Protein AF-X7EJ73-F1 (afdb_monomer_lite)

Radius of gyration: 34.27 Å; chains: 1; bounding box: 59×75×109 Å

Organism: NCBI:txid1449350

pLDDT: mean 73.21, std 16.0, range [32.91, 96.19]

Structure (mmCIF, N/CA/C/O backbone):
data_AF-X7EJ73-F1
#
_entry.id   AF-X7EJ73-F1
#
loop_
_atom_site.group_PDB
_atom_site.id
_atom_site.type_symbol
_atom_site.label_atom_id
_atom_site.label_alt_id
_atom_site.label_comp_id
_atom_site.label_asym_id
_atom_site.label_entity_id
_atom_site.label_seq_id
_atom_site.pdbx_PDB_ins_code
_atom_site.Cartn_x
_atom_site.Cartn_y
_atom_site.Cartn_z
_atom_site.occupancy
_atom_site.B_iso_or_equiv
_atom_site.auth_seq_id
_atom_site.auth_comp_id
_atom_site.auth_asym_id
_atom_site.auth_atom_id
_atom_site.pdbx_PDB_model_num
ATOM 1 N N . MET A 1 1 ? -27.711 18.610 58.328 1.00 55.22 1 MET A N 1
ATOM 2 C CA . MET A 1 1 ? -27.103 18.578 56.986 1.00 55.22 1 MET A CA 1
ATOM 3 C C . MET A 1 1 ? -26.123 17.439 57.036 1.00 55.22 1 MET A C 1
ATOM 5 O O . MET A 1 1 ? -25.221 17.469 57.863 1.00 55.22 1 MET A O 1
ATOM 9 N N . SER A 1 2 ? -26.539 16.336 56.435 1.00 74.69 2 SER A N 1
ATOM 10 C CA . SER A 1 2 ? -26.249 14.976 56.893 1.00 74.69 2 SER A CA 1
ATOM 11 C C . SER A 1 2 ? -25.106 14.357 56.104 1.00 74.69 2 SER A C 1
ATOM 13 O O . SER A 1 2 ? -24.984 14.619 54.916 1.00 74.69 2 SER A O 1
ATOM 15 N N . ASP A 1 3 ? -24.311 13.494 56.739 1.00 86.56 3 ASP A N 1
ATOM 16 C CA . ASP A 1 3 ? -23.189 12.772 56.113 1.00 86.56 3 ASP A CA 1
ATOM 17 C C . ASP A 1 3 ? -23.562 12.012 54.824 1.00 86.56 3 ASP A C 1
ATOM 19 O O . ASP A 1 3 ? -22.687 11.686 54.026 1.00 86.56 3 ASP A O 1
ATOM 23 N N . ILE A 1 4 ? -24.857 11.760 54.622 1.00 86.19 4 ILE A N 1
ATOM 24 C CA . ILE A 1 4 ? -25.438 11.145 53.428 1.00 86.19 4 ILE A CA 1
ATOM 25 C C . ILE A 1 4 ? -25.315 12.064 52.204 1.00 86.19 4 ILE A C 1
ATOM 27 O O . ILE A 1 4 ? -24.894 11.593 51.157 1.00 86.19 4 ILE A O 1
ATOM 31 N N . GLU A 1 5 ? -25.579 13.367 52.343 1.00 88.19 5 GLU A N 1
ATOM 32 C CA . GLU A 1 5 ? -25.489 14.334 51.230 1.00 88.19 5 GLU A CA 1
ATOM 33 C C . GLU A 1 5 ? -24.036 14.452 50.732 1.00 88.19 5 GLU A C 1
ATOM 35 O O . GLU A 1 5 ? -23.774 14.443 49.535 1.00 88.19 5 GLU A O 1
ATOM 40 N N . ARG A 1 6 ? -23.061 14.452 51.654 1.00 90.62 6 ARG A N 1
ATOM 41 C CA . ARG A 1 6 ? -21.630 14.460 51.304 1.00 90.62 6 ARG A CA 1
ATOM 42 C C . ARG A 1 6 ? -21.199 13.181 50.578 1.00 90.62 6 ARG A C 1
ATOM 44 O O . ARG A 1 6 ? -20.339 13.236 49.705 1.00 90.62 6 ARG A O 1
ATOM 51 N N . LEU A 1 7 ? -21.754 12.031 50.963 1.00 91.00 7 LEU A N 1
ATOM 52 C CA . LEU A 1 7 ? -21.446 10.754 50.321 1.00 91.00 7 LEU A CA 1
ATOM 53 C C . LEU A 1 7 ? -22.010 10.694 48.894 1.00 91.00 7 LEU A C 1
ATOM 55 O O . LEU A 1 7 ? -21.342 10.169 48.009 1.00 91.00 7 LEU A O 1
ATOM 59 N N . GLU A 1 8 ? -23.205 11.242 48.671 1.00 92.00 8 GLU A N 1
ATOM 60 C CA . GLU A 1 8 ? -23.814 11.352 47.340 1.00 92.00 8 GLU A CA 1
ATOM 61 C C . GLU A 1 8 ? -22.978 12.254 46.416 1.00 92.00 8 GLU A C 1
ATOM 63 O O . GLU A 1 8 ? -22.608 11.820 45.325 1.00 92.00 8 GLU A O 1
ATOM 68 N N . ASP A 1 9 ? -22.547 13.427 46.893 1.00 93.88 9 ASP A N 1
ATOM 69 C CA . ASP A 1 9 ? -21.664 14.328 46.134 1.00 93.88 9 ASP A CA 1
ATOM 70 C C . ASP A 1 9 ? -20.314 13.667 45.764 1.00 93.88 9 ASP A C 1
ATOM 72 O O . ASP A 1 9 ? -19.784 13.855 44.664 1.00 93.88 9 ASP A O 1
ATOM 76 N N . GLU A 1 10 ? -19.734 12.874 46.674 1.00 93.75 10 GLU A N 1
ATOM 77 C CA . GLU A 1 10 ? -18.491 12.130 46.428 1.00 93.75 10 GLU A CA 1
ATOM 78 C C . GLU A 1 10 ? -18.676 11.005 45.393 1.00 93.75 10 GLU A C 1
ATOM 80 O O . GLU A 1 10 ? -17.773 10.760 44.585 1.00 93.75 10 GLU A O 1
ATOM 85 N N . ILE A 1 11 ? -19.836 10.340 45.387 1.00 94.75 11 ILE A N 1
ATOM 86 C CA . ILE A 1 11 ? -20.179 9.297 44.411 1.00 94.75 11 ILE A CA 1
ATOM 87 C C . ILE A 1 11 ? -20.378 9.907 43.020 1.00 94.75 11 ILE A C 1
ATOM 89 O O . ILE A 1 11 ? -19.809 9.389 42.058 1.00 94.75 11 ILE A O 1
ATOM 93 N N . ASP A 1 12 ? -21.088 11.030 42.912 1.00 95.56 12 ASP A N 1
ATOM 94 C CA . ASP A 1 12 ? -21.311 11.725 41.638 1.00 95.56 12 ASP A CA 1
ATOM 95 C C . ASP A 1 12 ? -19.989 12.222 41.027 1.00 95.56 12 ASP A C 1
ATOM 97 O O . ASP A 1 12 ? -19.725 12.060 39.828 1.00 95.56 12 ASP A O 1
ATOM 101 N N . ALA A 1 13 ? -19.094 12.770 41.856 1.00 93.50 13 ALA A N 1
ATOM 102 C CA . ALA A 1 13 ? -17.757 13.175 41.426 1.00 93.50 13 ALA A CA 1
ATOM 103 C C . ALA A 1 13 ? -16.911 11.979 40.946 1.00 93.50 13 ALA A C 1
ATOM 105 O O . ALA A 1 13 ? -16.152 12.083 39.972 1.00 93.50 13 ALA A O 1
ATOM 106 N N . LEU A 1 14 ? -17.047 10.829 41.609 1.00 94.44 14 LEU A N 1
ATOM 107 C CA . LEU A 1 14 ? -16.363 9.597 41.238 1.00 94.44 14 LEU A CA 1
ATOM 108 C C . LEU A 1 14 ? -16.917 9.009 39.929 1.00 94.44 14 LEU A C 1
ATOM 110 O O . LEU A 1 14 ? -16.133 8.579 39.080 1.00 94.44 14 LEU A O 1
ATOM 114 N N . GLU A 1 15 ? -18.234 9.041 39.720 1.00 94.81 15 GLU A N 1
ATOM 115 C CA . GLU A 1 15 ? -18.880 8.607 38.477 1.00 94.81 15 GLU A CA 1
ATOM 116 C C . GLU A 1 15 ? -18.435 9.469 37.286 1.00 94.81 15 GLU A C 1
ATOM 118 O O . GLU A 1 15 ? -18.051 8.935 36.240 1.00 94.81 15 GLU A O 1
ATOM 123 N N . ALA A 1 16 ? -18.364 10.792 37.460 1.00 93.88 16 ALA A N 1
ATOM 124 C CA . ALA A 1 16 ? -17.847 11.703 36.441 1.00 93.88 16 ALA A CA 1
ATOM 125 C C . ALA A 1 16 ? -16.372 11.416 36.092 1.00 93.88 16 ALA A C 1
ATOM 127 O O . ALA A 1 16 ? -15.991 11.401 34.915 1.00 93.88 16 ALA A O 1
ATOM 128 N N . SER A 1 17 ? -15.543 11.129 37.101 1.00 94.81 17 SER A N 1
ATOM 129 C CA . SER A 1 17 ? -14.142 10.728 36.920 1.00 94.81 17 SER A CA 1
ATOM 130 C C . SER A 1 17 ? -14.017 9.401 36.161 1.00 94.81 17 SER A C 1
ATOM 132 O O . SER A 1 17 ? -13.248 9.302 35.197 1.00 94.81 17 SER A O 1
ATOM 134 N N . PHE A 1 18 ? -14.823 8.396 36.519 1.00 95.00 18 PHE A N 1
ATOM 135 C CA . PHE A 1 18 ? -14.855 7.111 35.819 1.00 95.00 18 PHE A CA 1
ATOM 136 C C . PHE A 1 18 ? -15.351 7.240 34.376 1.00 95.00 18 PHE A C 1
ATOM 138 O O . PHE A 1 18 ? -14.770 6.621 33.481 1.00 95.00 18 PHE A O 1
ATOM 145 N N . GLY A 1 19 ? -16.354 8.082 34.118 1.00 93.56 19 GLY A N 1
ATOM 146 C CA . GLY A 1 19 ? -16.812 8.404 32.766 1.00 93.56 19 GLY A CA 1
ATOM 147 C C . GLY A 1 19 ? -15.710 9.048 31.916 1.00 93.56 19 GLY A C 1
ATOM 148 O O . GLY A 1 19 ? -15.478 8.640 30.774 1.00 93.56 19 GLY A O 1
ATOM 149 N N . GLY A 1 20 ? -14.957 9.991 32.494 1.00 94.44 20 GLY A N 1
ATOM 150 C CA . GLY A 1 20 ? -13.785 10.597 31.857 1.00 94.44 20 GLY A CA 1
ATOM 151 C C . GLY A 1 20 ? -12.675 9.581 31.558 1.00 94.44 20 GLY A C 1
ATOM 152 O O . GLY A 1 20 ? -12.137 9.550 30.447 1.00 94.44 20 GLY A O 1
ATOM 153 N N . ALA A 1 21 ? -12.373 8.696 32.510 1.00 94.44 21 ALA A N 1
ATOM 154 C CA . ALA A 1 21 ? -11.386 7.631 32.344 1.00 94.44 21 ALA A CA 1
ATOM 155 C C . ALA A 1 21 ? -11.791 6.620 31.255 1.00 94.44 21 ALA A C 1
ATOM 157 O O . ALA A 1 21 ? -10.961 6.251 30.419 1.00 94.44 21 ALA A O 1
ATOM 158 N N . ALA A 1 22 ? -13.067 6.226 31.200 1.00 92.25 22 ALA A N 1
ATOM 159 C CA . ALA A 1 22 ? -13.602 5.354 30.155 1.00 92.25 22 ALA A CA 1
ATOM 160 C C . ALA A 1 22 ? -13.509 6.003 28.761 1.00 92.25 22 ALA A C 1
ATOM 162 O O . ALA A 1 22 ? -13.112 5.351 27.790 1.00 92.25 22 ALA A O 1
ATOM 163 N N . GLY A 1 23 ? -13.792 7.307 28.662 1.00 94.56 23 GLY A N 1
ATOM 164 C CA . GLY A 1 23 ? -13.624 8.079 27.429 1.00 94.56 23 GLY A CA 1
ATOM 165 C C . GLY A 1 23 ? -12.169 8.136 26.950 1.00 94.56 23 GLY A C 1
ATOM 166 O O . GLY A 1 23 ? -11.893 7.920 25.764 1.00 94.56 23 GLY A O 1
ATOM 167 N N . MET A 1 24 ? -11.223 8.359 27.867 1.00 94.00 24 MET A N 1
ATOM 168 C CA . MET A 1 24 ? -9.788 8.338 27.562 1.00 94.00 24 MET A CA 1
ATOM 169 C C . MET A 1 24 ? -9.313 6.947 27.123 1.00 94.00 24 MET A C 1
ATOM 171 O O . MET A 1 24 ? -8.586 6.839 26.135 1.00 94.00 24 MET A O 1
ATOM 175 N N . ALA A 1 25 ? -9.774 5.879 27.780 1.00 93.75 25 ALA A N 1
ATOM 176 C CA . ALA A 1 25 ? -9.450 4.502 27.408 1.00 93.75 25 ALA A CA 1
ATOM 177 C C . ALA A 1 25 ? -9.962 4.145 26.000 1.00 93.75 25 ALA A C 1
ATOM 179 O O . ALA A 1 25 ? -9.231 3.559 25.197 1.00 93.75 25 ALA A O 1
ATOM 180 N N . ALA A 1 26 ? -11.182 4.566 25.653 1.00 93.75 26 ALA A N 1
ATOM 181 C CA . ALA A 1 26 ? -11.725 4.399 24.305 1.00 93.75 26 ALA A CA 1
ATOM 182 C C . ALA A 1 26 ? -10.928 5.197 23.252 1.00 93.75 26 ALA A C 1
ATOM 184 O O . ALA A 1 26 ? -10.705 4.721 22.136 1.00 93.75 26 ALA A O 1
ATOM 185 N N . GLY A 1 27 ? -10.469 6.404 23.599 1.00 94.44 27 GLY A N 1
ATOM 186 C CA . GLY A 1 27 ? -9.568 7.203 22.765 1.00 94.44 27 GLY A CA 1
ATOM 187 C C . GLY A 1 27 ? -8.230 6.509 22.515 1.00 94.44 27 GLY A C 1
ATOM 188 O O . GLY A 1 27 ? -7.811 6.385 21.365 1.00 94.44 27 GLY A O 1
ATOM 189 N N . PHE A 1 28 ? -7.610 5.996 23.575 1.00 96.06 28 PHE A N 1
ATOM 190 C CA . PHE A 1 28 ? -6.355 5.258 23.501 1.00 96.06 28 PHE A CA 1
ATOM 191 C C . PHE A 1 28 ? -6.477 3.993 22.645 1.00 96.06 28 PHE A C 1
ATOM 193 O O . PHE A 1 28 ? -5.615 3.745 21.806 1.00 96.06 28 PHE A O 1
ATOM 200 N N . ASN A 1 29 ? -7.565 3.228 22.778 1.00 95.38 29 ASN A N 1
ATOM 201 C CA . ASN A 1 29 ? -7.768 2.035 21.954 1.00 95.38 29 ASN A CA 1
ATOM 202 C C . ASN A 1 29 ? -7.842 2.374 20.453 1.00 95.38 29 ASN A C 1
ATOM 204 O O . ASN A 1 29 ? -7.206 1.706 19.640 1.00 95.38 29 ASN A O 1
ATOM 208 N N . ARG A 1 30 ? -8.528 3.467 20.086 1.00 96.06 30 ARG A N 1
ATOM 209 C CA . ARG A 1 30 ? -8.557 3.949 18.692 1.00 96.06 30 ARG A CA 1
ATOM 210 C C . ARG A 1 30 ? -7.176 4.355 18.186 1.00 96.06 30 ARG A C 1
ATOM 212 O O . ARG A 1 30 ? -6.861 4.125 17.021 1.00 96.06 30 ARG A O 1
ATOM 219 N N . GLU A 1 31 ? -6.351 4.953 19.038 1.00 95.38 31 GLU A N 1
ATOM 220 C CA . GLU A 1 31 ? -4.982 5.308 18.661 1.00 95.38 31 GLU A CA 1
ATOM 221 C C . GLU A 1 31 ? -4.100 4.064 18.500 1.00 95.38 31 GLU A C 1
ATOM 223 O O . GLU A 1 31 ? -3.363 3.950 17.525 1.00 95.38 31 GLU A O 1
ATOM 228 N N . MET A 1 32 ? -4.251 3.070 19.376 1.00 96.19 32 MET A N 1
ATOM 229 C CA . MET A 1 32 ? -3.559 1.783 19.260 1.00 96.19 32 MET A CA 1
ATOM 230 C C . MET A 1 32 ? -3.947 1.028 17.983 1.00 96.19 32 MET A C 1
ATOM 232 O O . MET A 1 32 ? -3.089 0.412 17.351 1.00 96.19 32 MET A O 1
ATOM 236 N N . GLU A 1 33 ? -5.209 1.098 17.560 1.00 93.19 33 GLU A N 1
ATOM 237 C CA . GLU A 1 33 ? -5.663 0.547 16.278 1.00 93.19 33 GLU A CA 1
ATOM 238 C C . GLU A 1 33 ? -5.016 1.261 15.082 1.00 93.19 33 GLU A C 1
ATOM 240 O O . GLU A 1 33 ? -4.559 0.596 14.149 1.00 93.19 33 GLU A O 1
ATOM 245 N N . ARG A 1 34 ? -4.886 2.595 15.124 1.00 91.50 34 ARG A N 1
ATOM 246 C CA . ARG A 1 34 ? -4.165 3.364 14.090 1.00 91.50 34 ARG A CA 1
ATOM 247 C C . ARG A 1 34 ? -2.681 3.019 14.048 1.00 91.50 34 ARG A C 1
ATOM 249 O O . ARG A 1 34 ? -2.137 2.831 12.960 1.00 91.50 34 ARG A O 1
ATOM 256 N N . ILE A 1 35 ? -2.037 2.895 15.209 1.00 93.38 35 ILE A N 1
ATOM 257 C CA . ILE A 1 35 ? -0.628 2.496 15.311 1.00 93.38 35 ILE A CA 1
ATOM 258 C C . ILE A 1 35 ? -0.440 1.099 14.713 1.00 93.38 35 ILE A C 1
ATOM 260 O O . ILE A 1 35 ? 0.450 0.911 13.887 1.00 93.38 35 ILE A O 1
ATOM 264 N N . ARG A 1 36 ? -1.303 0.133 15.054 1.00 92.06 36 ARG A N 1
ATOM 265 C CA . ARG A 1 36 ? -1.259 -1.223 14.480 1.00 92.06 36 ARG A CA 1
ATOM 266 C C . ARG A 1 36 ? -1.416 -1.207 12.962 1.00 92.06 36 ARG A C 1
ATOM 268 O O . ARG A 1 36 ? -0.596 -1.802 12.272 1.00 92.06 36 ARG A O 1
ATOM 275 N N . ALA A 1 37 ? -2.383 -0.457 12.438 1.00 86.88 37 ALA A N 1
ATOM 276 C CA . ALA A 1 37 ? -2.566 -0.311 10.995 1.00 86.88 37 ALA A CA 1
ATOM 277 C C . ALA A 1 37 ? -1.333 0.308 10.303 1.00 86.88 37 ALA A C 1
ATOM 279 O O . ALA A 1 37 ? -0.942 -0.122 9.215 1.00 86.88 37 ALA A O 1
ATOM 280 N N . GLY A 1 38 ? -0.683 1.286 10.943 1.00 89.19 38 GLY A N 1
ATOM 281 C CA . GLY A 1 38 ? 0.569 1.873 10.464 1.00 89.19 38 GLY A CA 1
ATOM 282 C C . GLY A 1 38 ? 1.737 0.882 10.465 1.00 89.19 38 GLY A C 1
ATOM 283 O O . GLY A 1 38 ? 2.494 0.819 9.494 1.00 89.19 38 GLY A O 1
ATOM 284 N N . LEU A 1 39 ? 1.861 0.067 11.516 1.00 92.06 39 LEU A N 1
ATOM 285 C CA . LEU A 1 39 ? 2.877 -0.984 11.616 1.00 92.06 39 LEU A CA 1
ATOM 286 C C . LEU A 1 39 ? 2.668 -2.079 10.564 1.00 92.06 39 LEU A C 1
ATOM 288 O O . LEU A 1 39 ? 3.632 -2.501 9.924 1.00 92.06 39 LEU A O 1
ATOM 292 N N . ASP A 1 40 ? 1.423 -2.478 10.310 1.00 89.44 40 ASP A N 1
ATOM 293 C CA . ASP A 1 40 ? 1.093 -3.447 9.266 1.00 89.44 40 ASP A CA 1
ATOM 294 C C . ASP A 1 40 ? 1.453 -2.910 7.876 1.00 89.44 40 ASP A C 1
ATOM 296 O O . ASP A 1 40 ? 2.122 -3.597 7.096 1.00 89.44 40 ASP A O 1
ATOM 300 N N . ALA A 1 41 ? 1.101 -1.655 7.582 1.00 84.50 41 ALA A N 1
ATOM 301 C CA . ALA A 1 41 ? 1.466 -0.995 6.331 1.00 84.50 41 ALA A CA 1
ATOM 302 C C . ALA A 1 41 ? 2.991 -0.868 6.162 1.00 84.50 41 ALA A C 1
ATOM 304 O O . ALA A 1 41 ? 3.516 -1.133 5.075 1.00 84.50 41 ALA A O 1
ATOM 305 N N . SER A 1 42 ? 3.708 -0.526 7.236 1.00 87.06 42 SER A N 1
ATOM 306 C CA . SER A 1 42 ? 5.173 -0.459 7.260 1.00 87.06 42 SER A CA 1
ATOM 307 C C . SER A 1 42 ? 5.805 -1.830 7.005 1.00 87.06 42 SER A C 1
ATOM 309 O O . SER A 1 42 ? 6.681 -1.962 6.150 1.00 87.06 42 SER A O 1
ATOM 311 N N . SER A 1 43 ? 5.293 -2.888 7.646 1.00 87.12 43 SER A N 1
ATOM 312 C CA . SER A 1 43 ? 5.774 -4.261 7.448 1.00 87.12 43 SER A CA 1
ATOM 313 C C . SER A 1 43 ? 5.549 -4.755 6.012 1.00 87.12 43 SER A C 1
ATOM 315 O O . SER A 1 43 ? 6.420 -5.396 5.418 1.00 87.12 43 SER A O 1
ATOM 317 N N . ALA A 1 44 ? 4.414 -4.398 5.404 1.00 85.31 44 ALA A N 1
ATOM 318 C CA . ALA A 1 44 ? 4.135 -4.682 4.002 1.00 85.31 44 ALA A CA 1
ATOM 319 C C . ALA A 1 44 ? 5.067 -3.891 3.066 1.00 85.31 44 ALA A C 1
ATOM 321 O O . ALA A 1 44 ? 5.504 -4.418 2.041 1.00 85.31 44 ALA A O 1
ATOM 322 N N . GLY A 1 45 ? 5.400 -2.647 3.420 1.00 87.62 45 GLY A N 1
ATOM 323 C CA . GLY A 1 45 ? 6.407 -1.835 2.735 1.00 87.62 45 GLY A CA 1
ATOM 324 C C . GLY A 1 45 ? 7.800 -2.461 2.792 1.00 87.62 45 GLY A C 1
ATOM 325 O O . GLY A 1 45 ? 8.439 -2.605 1.751 1.00 87.62 45 GLY A O 1
ATOM 326 N N . ALA A 1 46 ? 8.225 -2.920 3.970 1.00 87.44 46 ALA A N 1
ATOM 327 C CA . ALA A 1 46 ? 9.512 -3.579 4.179 1.00 87.44 46 ALA A CA 1
ATOM 328 C C . ALA A 1 46 ? 9.656 -4.853 3.329 1.00 87.44 46 ALA A C 1
ATOM 330 O O . ALA A 1 46 ? 10.654 -5.015 2.633 1.00 87.44 46 ALA A O 1
ATOM 331 N N . ARG A 1 47 ? 8.623 -5.707 3.284 1.00 90.00 47 ARG A N 1
ATOM 332 C CA . ARG A 1 47 ? 8.620 -6.926 2.446 1.00 90.00 47 ARG A CA 1
ATOM 333 C C . ARG A 1 47 ? 8.699 -6.617 0.949 1.00 90.00 47 ARG A C 1
ATOM 335 O O . ARG A 1 47 ? 9.355 -7.326 0.188 1.00 90.00 47 ARG A O 1
ATOM 342 N N . ARG A 1 48 ? 8.026 -5.552 0.497 1.00 88.94 48 ARG A N 1
ATOM 343 C CA . ARG A 1 48 ? 8.121 -5.099 -0.902 1.00 88.94 48 ARG A CA 1
ATOM 344 C C . ARG A 1 48 ? 9.517 -4.578 -1.212 1.00 88.94 48 ARG A C 1
ATOM 346 O O . ARG A 1 48 ? 10.064 -4.949 -2.247 1.00 88.94 48 ARG A O 1
ATOM 353 N N . PHE A 1 49 ? 10.073 -3.768 -0.313 1.00 88.06 49 PHE A N 1
ATOM 354 C CA . PHE A 1 49 ? 11.424 -3.235 -0.427 1.00 88.06 49 PHE A CA 1
ATOM 355 C C . PHE A 1 49 ? 12.459 -4.359 -0.525 1.00 88.06 49 PHE A C 1
ATOM 357 O O . PHE A 1 49 ? 13.245 -4.369 -1.469 1.00 88.06 49 PHE A O 1
ATOM 364 N N . GLU A 1 50 ? 12.390 -5.351 0.364 1.00 92.00 50 GLU A N 1
ATOM 365 C CA . GLU A 1 50 ? 13.245 -6.542 0.352 1.00 92.00 50 GLU A CA 1
ATOM 366 C C . GLU A 1 50 ? 13.174 -7.265 -1.000 1.00 92.00 50 GLU A C 1
ATOM 368 O O . GLU A 1 50 ? 14.199 -7.531 -1.626 1.00 92.00 50 GLU A O 1
ATOM 373 N N . GLY A 1 51 ? 11.964 -7.495 -1.518 1.00 91.06 51 GLY A N 1
ATOM 374 C CA . GLY A 1 51 ? 11.781 -8.119 -2.827 1.00 91.06 51 GLY A CA 1
ATOM 375 C C . GLY A 1 51 ? 12.342 -7.284 -3.984 1.00 91.06 51 GLY A C 1
ATOM 376 O O . GLY A 1 51 ? 12.929 -7.834 -4.916 1.00 91.06 51 GLY A O 1
ATOM 377 N N . THR A 1 52 ? 12.172 -5.959 -3.954 1.00 88.44 52 THR A N 1
ATOM 378 C CA . THR A 1 52 ? 12.725 -5.064 -4.985 1.00 88.44 52 THR A CA 1
ATOM 379 C C . THR A 1 52 ? 14.243 -4.962 -4.910 1.00 88.44 52 THR A C 1
ATOM 381 O O . THR A 1 52 ? 14.898 -5.003 -5.947 1.00 88.44 52 THR A O 1
ATOM 384 N N . MET A 1 53 ? 14.803 -4.907 -3.703 1.00 88.81 53 MET A N 1
ATOM 385 C CA . MET A 1 53 ? 16.239 -4.841 -3.470 1.00 88.81 53 MET A CA 1
ATOM 386 C C . MET A 1 53 ? 16.901 -6.160 -3.864 1.00 88.81 53 MET A C 1
ATOM 388 O O . MET A 1 53 ? 17.876 -6.146 -4.604 1.00 88.81 53 MET A O 1
ATOM 392 N N . GLY A 1 54 ? 16.319 -7.301 -3.487 1.00 91.38 54 GLY A N 1
ATOM 393 C CA . GLY A 1 54 ? 16.816 -8.620 -3.875 1.00 91.38 54 GLY A CA 1
ATOM 394 C C . GLY A 1 54 ? 16.820 -8.827 -5.391 1.00 91.38 54 GLY A C 1
ATOM 395 O O . GLY A 1 54 ? 17.808 -9.305 -5.948 1.00 91.38 54 GLY A O 1
ATOM 396 N N . ARG A 1 55 ? 15.757 -8.401 -6.090 1.00 89.94 55 ARG A N 1
ATOM 397 C CA . ARG A 1 55 ? 15.722 -8.441 -7.563 1.00 89.94 55 ARG A CA 1
ATOM 398 C C . ARG A 1 55 ? 16.711 -7.465 -8.200 1.00 89.94 55 ARG A C 1
ATOM 400 O O . ARG A 1 55 ? 17.344 -7.830 -9.184 1.00 89.94 55 ARG A O 1
ATOM 407 N N . GLY A 1 56 ? 16.855 -6.260 -7.651 1.00 87.81 56 GLY A N 1
ATOM 408 C CA . GLY A 1 56 ? 17.800 -5.253 -8.141 1.00 87.81 56 GLY A CA 1
ATOM 409 C C . GLY A 1 56 ? 19.254 -5.699 -7.994 1.00 87.81 56 GLY A C 1
ATOM 410 O O . GLY A 1 56 ? 20.004 -5.661 -8.962 1.00 87.81 56 GLY A O 1
ATOM 411 N N . VAL A 1 57 ? 19.623 -6.213 -6.818 1.00 89.69 57 VAL A N 1
ATOM 412 C CA . VAL A 1 57 ? 20.960 -6.757 -6.535 1.00 89.69 57 VAL A CA 1
ATOM 413 C C . VAL A 1 57 ? 21.254 -7.958 -7.426 1.00 89.69 57 VAL A C 1
ATOM 415 O O . VAL A 1 57 ? 22.314 -8.015 -8.041 1.00 89.69 57 VAL A O 1
ATOM 418 N N . ARG A 1 58 ? 20.302 -8.888 -7.567 1.00 90.44 58 ARG A N 1
ATOM 419 C CA . ARG A 1 58 ? 20.472 -10.038 -8.459 1.00 90.44 58 ARG A CA 1
ATOM 420 C C . ARG A 1 58 ? 20.674 -9.606 -9.909 1.00 90.44 58 ARG A C 1
ATOM 422 O O . ARG A 1 58 ? 21.586 -10.096 -10.554 1.00 90.44 58 ARG A O 1
ATOM 429 N N . ARG A 1 59 ? 19.883 -8.646 -10.396 1.00 87.00 59 ARG A N 1
ATOM 430 C CA . ARG A 1 59 ? 20.012 -8.110 -11.758 1.00 87.00 59 ARG A CA 1
ATOM 431 C C . ARG A 1 59 ? 21.340 -7.385 -11.981 1.00 87.00 59 ARG A C 1
ATOM 433 O O . ARG A 1 59 ? 21.911 -7.503 -13.057 1.00 87.00 59 ARG A O 1
ATOM 440 N N . ALA A 1 60 ? 21.831 -6.661 -10.979 1.00 86.50 60 ALA A N 1
ATOM 441 C CA . ALA A 1 60 ? 23.136 -6.010 -11.023 1.00 86.50 60 ALA A CA 1
ATOM 442 C C . ALA A 1 60 ? 24.282 -7.036 -11.095 1.00 86.50 60 ALA A C 1
ATOM 444 O O . ALA A 1 60 ? 25.208 -6.863 -11.882 1.00 86.50 60 ALA A O 1
ATOM 445 N N . ILE A 1 61 ? 24.200 -8.121 -10.317 1.00 88.19 61 ILE A N 1
ATOM 446 C CA . ILE A 1 61 ? 25.186 -9.213 -10.331 1.00 88.19 61 ILE A CA 1
ATOM 447 C C . ILE A 1 61 ? 25.135 -9.973 -11.657 1.00 88.19 61 ILE A C 1
ATOM 449 O O . ILE A 1 61 ? 26.174 -10.159 -12.285 1.00 88.19 61 ILE A O 1
ATOM 453 N N . ASP A 1 62 ? 23.939 -10.363 -12.099 1.00 88.81 62 ASP A N 1
ATOM 454 C CA . ASP A 1 62 ? 23.741 -11.064 -13.368 1.00 88.81 62 ASP A CA 1
ATOM 455 C C . ASP A 1 62 ? 24.258 -10.207 -14.535 1.00 88.81 62 ASP A C 1
ATOM 457 O O . ASP A 1 62 ? 24.982 -10.716 -15.379 1.00 88.81 62 ASP A O 1
ATOM 461 N N . GLY A 1 63 ? 24.012 -8.894 -14.538 1.00 85.62 63 GLY A N 1
ATOM 462 C CA . GLY A 1 63 ? 24.536 -8.001 -15.574 1.00 85.62 63 GLY A CA 1
ATOM 463 C C . GLY A 1 63 ? 26.066 -7.910 -15.597 1.00 85.62 63 GLY A C 1
ATOM 464 O O . GLY A 1 63 ? 26.678 -7.905 -16.664 1.00 85.62 63 GLY A O 1
ATOM 465 N N . VAL A 1 64 ? 26.717 -7.846 -14.434 1.00 89.00 64 VAL A N 1
ATOM 466 C CA . VAL A 1 64 ? 28.188 -7.772 -14.370 1.00 89.00 64 VAL A CA 1
ATOM 467 C C . VAL A 1 64 ? 28.829 -9.104 -14.767 1.00 89.00 64 VAL A C 1
ATOM 469 O O . VAL A 1 64 ? 29.853 -9.112 -15.446 1.00 89.00 64 VAL A O 1
ATOM 472 N N . VAL A 1 65 ? 28.239 -10.228 -14.352 1.00 88.81 65 VAL A N 1
ATOM 473 C CA . VAL A 1 65 ? 28.800 -11.572 -14.564 1.00 88.81 65 VAL A CA 1
ATOM 474 C C . VAL A 1 65 ? 28.470 -12.132 -15.948 1.00 88.81 65 VAL A C 1
ATOM 476 O O . VAL A 1 65 ? 29.334 -12.745 -16.570 1.00 88.81 65 VAL A O 1
ATOM 479 N N . LEU A 1 66 ? 27.236 -11.952 -16.421 1.00 86.00 66 LEU A N 1
ATOM 480 C CA . LEU A 1 66 ? 26.731 -12.558 -17.658 1.00 86.00 66 LEU A CA 1
ATOM 481 C C . LEU A 1 66 ? 26.748 -11.585 -18.840 1.00 86.00 66 LEU A C 1
ATOM 483 O O . LEU A 1 66 ? 27.085 -11.996 -19.947 1.00 86.00 66 LEU A O 1
ATOM 487 N N . ASP A 1 67 ? 26.436 -10.307 -18.610 1.00 81.69 67 ASP A N 1
ATOM 488 C CA . ASP A 1 67 ? 26.289 -9.316 -19.688 1.00 81.69 67 ASP A CA 1
ATOM 489 C C . ASP A 1 67 ? 27.540 -8.436 -19.881 1.00 81.69 67 ASP A C 1
ATOM 491 O O . ASP A 1 67 ? 27.592 -7.613 -20.796 1.00 81.69 67 ASP A O 1
ATOM 495 N N . GLY A 1 68 ? 28.562 -8.590 -19.029 1.00 85.94 68 GLY A N 1
ATOM 496 C CA . GLY A 1 68 ? 29.822 -7.847 -19.117 1.00 85.94 68 GLY A CA 1
ATOM 497 C C . GLY A 1 68 ? 29.684 -6.338 -18.890 1.00 85.94 68 GLY A C 1
ATOM 498 O O . GLY A 1 68 ? 30.572 -5.577 -19.287 1.00 85.94 68 GLY A O 1
ATOM 499 N N . VAL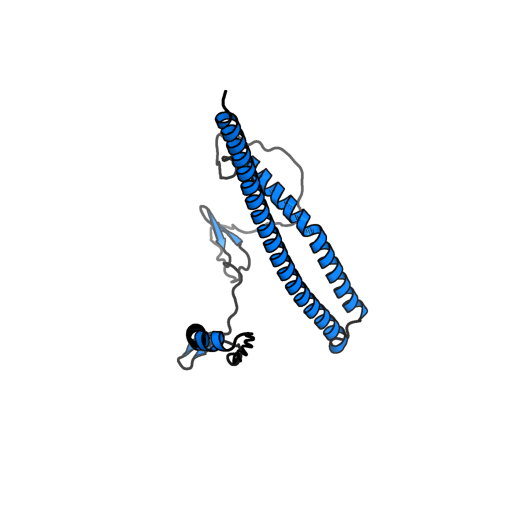 A 1 69 ? 28.588 -5.875 -18.270 1.00 84.88 69 VAL A N 1
ATOM 500 C CA . VAL A 1 69 ? 28.443 -4.452 -17.938 1.00 84.88 69 VAL A CA 1
ATOM 501 C C . VAL A 1 69 ? 29.450 -4.044 -16.867 1.00 84.88 69 VAL A C 1
ATOM 503 O O . VAL A 1 69 ? 29.840 -4.833 -16.002 1.00 84.88 69 VAL A O 1
ATOM 506 N N . LYS A 1 70 ? 29.888 -2.782 -16.906 1.00 84.06 70 LYS A N 1
ATOM 507 C CA . LYS A 1 70 ? 30.846 -2.277 -15.923 1.00 84.06 70 LYS A CA 1
ATOM 508 C C . LYS A 1 70 ? 30.209 -2.300 -14.537 1.00 84.06 70 LYS A C 1
ATOM 510 O O . LYS A 1 70 ? 29.103 -1.799 -14.339 1.00 84.06 70 LYS A O 1
ATOM 515 N N . LEU A 1 71 ? 30.956 -2.799 -13.551 1.00 79.38 71 LEU A N 1
ATOM 516 C CA . LEU A 1 71 ? 30.558 -2.772 -12.141 1.00 79.38 71 LEU A CA 1
ATOM 517 C C . LEU A 1 71 ? 30.173 -1.355 -11.679 1.00 79.38 71 LEU A C 1
ATOM 519 O O . LEU A 1 71 ? 29.276 -1.206 -10.854 1.00 79.38 71 LEU A O 1
ATOM 523 N N . SER A 1 72 ? 30.796 -0.316 -12.248 1.00 83.25 72 SER A N 1
ATOM 524 C CA . SER A 1 72 ? 30.444 1.087 -11.998 1.00 83.25 72 SER A CA 1
ATOM 525 C C . SER A 1 72 ? 28.981 1.396 -12.302 1.00 83.25 72 SER A C 1
ATOM 527 O O . SER A 1 72 ? 28.336 2.075 -11.511 1.00 83.25 72 SER A O 1
ATOM 529 N N . ASP A 1 73 ? 28.452 0.875 -13.406 1.00 83.06 73 ASP A N 1
ATOM 530 C CA . ASP A 1 73 ? 27.108 1.186 -13.899 1.00 83.06 73 ASP A CA 1
ATOM 531 C C . ASP A 1 73 ? 26.062 0.420 -13.077 1.00 83.06 73 ASP A C 1
ATOM 533 O O . ASP A 1 73 ? 25.025 0.962 -12.690 1.00 83.06 73 ASP A O 1
ATOM 537 N N . ALA A 1 74 ? 26.395 -0.819 -12.701 1.00 82.69 74 ALA A N 1
ATOM 538 C CA . ALA A 1 74 ? 25.617 -1.615 -11.761 1.00 82.69 74 ALA A CA 1
ATOM 539 C C . ALA A 1 74 ? 25.531 -0.935 -10.381 1.00 82.69 74 ALA A C 1
ATOM 541 O O . ALA A 1 74 ? 24.434 -0.766 -9.844 1.00 82.69 74 ALA A O 1
ATOM 542 N N . LEU A 1 75 ? 26.657 -0.465 -9.836 1.00 83.31 75 LEU A N 1
ATOM 543 C CA . LEU A 1 75 ? 26.691 0.280 -8.574 1.00 83.31 75 LEU A CA 1
ATOM 544 C C . LEU A 1 75 ? 25.938 1.615 -8.666 1.00 83.31 75 LEU A C 1
ATOM 546 O O . LEU A 1 75 ? 25.253 1.988 -7.714 1.00 83.31 75 LEU A O 1
ATOM 550 N N . HIS A 1 76 ? 25.992 2.300 -9.812 1.00 87.50 76 HIS A N 1
ATOM 551 C CA . HIS A 1 76 ? 25.237 3.533 -10.048 1.00 87.50 76 HIS A CA 1
ATOM 552 C C . HIS A 1 76 ? 23.722 3.293 -9.993 1.00 87.50 76 HIS A C 1
ATOM 554 O O . HIS A 1 76 ? 22.995 4.055 -9.358 1.00 87.50 76 HIS A O 1
ATOM 560 N N . SER A 1 77 ? 23.251 2.186 -10.578 1.00 80.94 77 SER A N 1
ATOM 561 C CA . SER A 1 77 ? 21.830 1.814 -10.561 1.00 80.94 77 SER A CA 1
ATOM 562 C C . SER A 1 77 ? 21.318 1.482 -9.152 1.00 80.94 77 SER A C 1
ATOM 564 O O . SER A 1 77 ? 20.204 1.863 -8.776 1.00 80.94 77 SER A O 1
ATOM 566 N N . VAL A 1 78 ? 22.149 0.827 -8.333 1.00 84.31 78 VAL A N 1
ATOM 567 C CA . VAL A 1 78 ? 21.839 0.538 -6.926 1.00 84.31 78 VAL A CA 1
ATOM 568 C C . VAL A 1 78 ? 21.810 1.836 -6.119 1.00 84.31 78 VAL A C 1
ATOM 570 O O . VAL A 1 78 ? 20.871 2.055 -5.353 1.00 84.31 78 VAL A O 1
ATOM 573 N N . ALA A 1 79 ? 22.774 2.731 -6.345 1.00 86.06 79 ALA A N 1
ATOM 574 C CA . ALA A 1 79 ? 22.825 4.037 -5.696 1.00 86.06 79 ALA A CA 1
ATOM 575 C C . ALA A 1 79 ? 21.593 4.898 -6.030 1.00 86.06 79 ALA A C 1
ATOM 577 O O . ALA A 1 79 ? 20.954 5.422 -5.119 1.00 86.06 79 ALA A O 1
ATOM 578 N N . GLN A 1 80 ? 21.191 4.978 -7.304 1.00 89.50 80 GLN A N 1
ATOM 579 C CA . GLN A 1 80 ? 19.963 5.676 -7.714 1.00 89.50 80 GLN A CA 1
ATOM 580 C C . GLN A 1 80 ? 18.714 5.066 -7.074 1.00 89.50 80 GLN A C 1
ATOM 582 O O . GLN A 1 80 ? 17.854 5.797 -6.589 1.00 89.50 80 GLN A O 1
ATOM 587 N N . SER A 1 81 ? 18.640 3.736 -6.991 1.00 82.56 81 SER A N 1
ATOM 588 C CA . SER A 1 81 ? 17.520 3.042 -6.345 1.00 82.56 81 SER A CA 1
ATOM 589 C C . SER A 1 81 ? 17.430 3.342 -4.841 1.00 82.56 81 SER A C 1
ATOM 591 O O . SER A 1 81 ? 16.331 3.490 -4.306 1.00 82.56 81 SER A O 1
ATOM 593 N N . MET A 1 82 ? 18.571 3.467 -4.153 1.00 79.25 82 MET A N 1
ATOM 594 C CA . MET A 1 82 ? 18.630 3.854 -2.738 1.00 79.25 82 MET A CA 1
ATOM 595 C C . MET A 1 82 ? 18.229 5.318 -2.521 1.00 79.25 82 MET A C 1
ATOM 597 O O . MET A 1 82 ? 17.464 5.609 -1.599 1.00 79.25 82 MET A O 1
ATOM 601 N N . ILE A 1 83 ? 18.690 6.230 -3.384 1.00 88.12 83 ILE A N 1
ATOM 602 C CA . ILE A 1 83 ? 18.319 7.653 -3.343 1.00 88.12 83 ILE A CA 1
ATOM 603 C C . ILE A 1 83 ? 16.806 7.799 -3.532 1.00 88.12 83 ILE A C 1
ATOM 605 O O . ILE A 1 83 ? 16.139 8.408 -2.698 1.00 88.12 83 ILE A O 1
ATOM 609 N N . ASP A 1 84 ? 16.246 7.143 -4.543 1.00 83.94 84 ASP A N 1
ATOM 610 C CA . ASP A 1 84 ? 14.812 7.124 -4.821 1.00 83.94 84 ASP A CA 1
ATOM 611 C C . ASP A 1 84 ? 13.978 6.553 -3.665 1.00 83.94 84 ASP A C 1
ATOM 613 O O . ASP A 1 84 ? 12.919 7.086 -3.326 1.00 83.94 84 ASP A O 1
ATOM 617 N N . ALA A 1 85 ? 14.428 5.450 -3.059 1.00 78.06 85 ALA A N 1
ATOM 618 C CA . ALA A 1 85 ? 13.735 4.818 -1.941 1.00 78.06 85 ALA A CA 1
ATOM 619 C C . ALA A 1 85 ? 13.743 5.714 -0.696 1.00 78.06 85 ALA A C 1
ATOM 621 O O . ALA A 1 85 ? 12.701 5.892 -0.062 1.00 78.06 85 ALA A O 1
ATOM 622 N N . SER A 1 86 ? 14.895 6.313 -0.383 1.00 79.25 86 SER A N 1
ATOM 623 C CA . SER A 1 86 ? 15.053 7.238 0.743 1.00 79.25 86 SER A CA 1
ATOM 624 C C . SER A 1 86 ? 14.222 8.513 0.559 1.00 79.25 86 SER A C 1
ATOM 626 O O . SER A 1 86 ? 13.490 8.906 1.468 1.00 79.25 86 SER A O 1
ATOM 628 N N . TRP A 1 87 ? 14.226 9.093 -0.646 1.00 81.25 87 TRP A N 1
ATOM 629 C CA . TRP A 1 87 ? 13.419 10.260 -0.996 1.00 81.25 87 TRP A CA 1
ATOM 630 C C . TRP A 1 87 ? 11.923 9.980 -0.867 1.00 81.25 87 TRP A C 1
ATOM 632 O O . TRP A 1 87 ? 11.200 10.736 -0.221 1.00 81.25 87 TRP A O 1
ATOM 642 N N . ARG A 1 88 ? 11.441 8.861 -1.422 1.00 76.94 88 ARG A N 1
ATOM 643 C CA . ARG A 1 88 ? 10.029 8.477 -1.294 1.00 76.94 88 ARG A CA 1
ATOM 644 C C . ARG A 1 88 ? 9.650 8.224 0.162 1.00 76.94 88 ARG A C 1
ATOM 646 O O . ARG A 1 88 ? 8.589 8.677 0.570 1.00 76.94 88 ARG A O 1
ATOM 653 N N . ALA A 1 89 ? 10.491 7.553 0.948 1.00 72.81 89 ALA A N 1
ATOM 654 C CA . ALA A 1 89 ? 10.219 7.310 2.365 1.00 72.81 89 ALA A CA 1
ATOM 655 C C . ALA A 1 89 ? 10.108 8.616 3.175 1.00 72.81 89 ALA A C 1
ATOM 657 O O . ALA A 1 89 ? 9.247 8.719 4.046 1.00 72.81 89 ALA A O 1
ATOM 658 N N . ALA A 1 90 ? 10.927 9.621 2.853 1.00 72.50 90 ALA A N 1
ATOM 659 C CA . ALA A 1 90 ? 10.930 10.913 3.536 1.00 72.50 90 ALA A CA 1
ATOM 660 C C . ALA A 1 90 ? 9.802 11.856 3.076 1.00 72.50 90 ALA A C 1
ATOM 662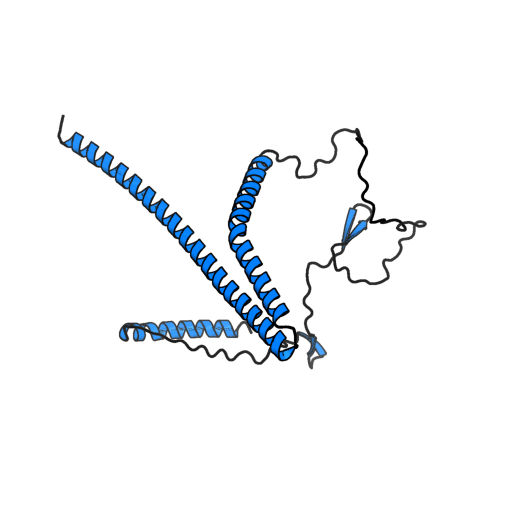 O O . ALA A 1 90 ? 9.207 12.558 3.890 1.00 72.50 90 ALA A O 1
ATOM 663 N N . VAL A 1 91 ? 9.486 11.881 1.779 1.00 78.06 91 VAL A N 1
ATOM 664 C CA . VAL A 1 91 ? 8.587 12.890 1.187 1.00 78.06 91 VAL A CA 1
ATOM 665 C C . VAL A 1 91 ? 7.144 12.411 1.082 1.00 78.06 91 VAL A C 1
ATOM 667 O O . VAL A 1 91 ? 6.215 13.208 1.218 1.00 78.06 91 VAL A O 1
ATOM 670 N N . LYS A 1 92 ? 6.924 11.109 0.878 1.00 73.06 92 LYS A N 1
ATOM 671 C CA . LYS A 1 92 ? 5.581 10.548 0.694 1.00 73.06 92 LYS A CA 1
ATOM 672 C C . LYS A 1 92 ? 4.608 10.852 1.848 1.00 73.06 92 LYS A C 1
ATOM 674 O O . LYS A 1 92 ? 3.475 11.208 1.539 1.00 73.06 92 LYS A O 1
ATOM 679 N N . PRO A 1 93 ? 5.000 10.806 3.138 1.00 71.75 93 PRO A N 1
ATOM 680 C CA . PRO A 1 93 ? 4.082 11.119 4.237 1.00 71.75 93 PRO A CA 1
ATOM 681 C C . PRO A 1 93 ? 3.583 12.568 4.199 1.00 71.75 93 PRO A C 1
ATOM 683 O O . PRO A 1 93 ? 2.406 12.827 4.436 1.00 71.75 93 PRO A O 1
ATOM 686 N N . VAL A 1 94 ? 4.466 13.509 3.850 1.00 73.25 94 VAL A N 1
ATOM 687 C CA . VAL A 1 94 ? 4.135 14.937 3.744 1.00 73.25 94 VAL A CA 1
ATOM 688 C C . VAL A 1 94 ? 3.273 15.192 2.511 1.00 73.25 94 VAL A C 1
ATOM 690 O O . VAL A 1 94 ? 2.268 15.891 2.600 1.00 73.25 94 VAL A O 1
ATOM 693 N N . ALA A 1 95 ? 3.609 14.577 1.375 1.00 73.69 95 ALA A N 1
ATOM 694 C CA . ALA A 1 95 ? 2.813 14.676 0.155 1.00 73.69 95 ALA A CA 1
ATOM 695 C C . ALA A 1 95 ? 1.389 14.117 0.343 1.00 73.69 95 ALA A C 1
ATOM 697 O O . ALA A 1 95 ? 0.424 14.746 -0.089 1.00 73.69 95 ALA A O 1
ATOM 698 N N . ASP A 1 96 ? 1.243 12.987 1.043 1.00 70.31 96 ASP A N 1
ATOM 699 C CA . ASP A 1 96 ? -0.055 12.360 1.314 1.00 70.31 96 ASP A CA 1
ATOM 700 C C . ASP A 1 96 ? -0.881 13.186 2.331 1.00 70.31 96 ASP A C 1
ATOM 702 O O . ASP A 1 96 ? -2.100 13.323 2.183 1.00 70.31 96 ASP A O 1
ATOM 706 N N . GLN A 1 97 ? -0.240 13.815 3.327 1.00 68.62 97 GLN A N 1
ATOM 707 C CA . GLN A 1 97 ? -0.912 14.718 4.276 1.00 68.62 97 GLN A CA 1
ATOM 708 C C . GLN A 1 97 ? -1.349 16.041 3.632 1.00 68.62 97 GLN A C 1
ATOM 710 O O . GLN A 1 97 ? -2.490 16.467 3.830 1.00 68.62 97 GLN A O 1
ATOM 715 N N . VAL A 1 98 ? -0.491 16.668 2.823 1.00 72.75 98 VAL A N 1
ATOM 716 C CA . VAL A 1 98 ? -0.800 17.914 2.101 1.00 72.75 98 VAL A CA 1
ATOM 717 C C . VAL A 1 98 ? -1.855 17.665 1.022 1.00 72.75 98 VAL A C 1
ATOM 719 O O . VAL A 1 98 ? -2.831 18.408 0.938 1.00 72.75 98 VAL A O 1
ATOM 722 N N . GLY A 1 99 ? -1.736 16.577 0.255 1.00 67.81 99 GLY A N 1
ATOM 723 C CA . GLY A 1 99 ? -2.735 16.184 -0.741 1.00 67.81 99 GLY A CA 1
ATOM 724 C C . GLY A 1 99 ? -4.093 15.866 -0.114 1.00 67.81 99 GLY A C 1
ATOM 725 O O . GLY A 1 99 ? -5.133 16.286 -0.627 1.00 67.81 99 GLY A O 1
ATOM 726 N N . GLY A 1 100 ? -4.098 15.202 1.045 1.00 68.50 100 GLY A N 1
ATOM 727 C CA . GLY A 1 100 ? -5.311 14.946 1.814 1.00 68.50 100 GLY A CA 1
ATOM 728 C C . GLY A 1 100 ? -5.928 16.209 2.425 1.00 68.50 100 GLY A C 1
ATOM 729 O O . GLY A 1 100 ? -7.148 16.286 2.545 1.00 68.50 100 GLY A O 1
ATOM 730 N N . PHE A 1 101 ? -5.128 17.201 2.821 1.00 69.06 101 PHE A N 1
ATOM 731 C CA . PHE A 1 101 ? -5.620 18.477 3.353 1.00 69.06 101 PHE A CA 1
ATOM 732 C C . PHE A 1 101 ? -6.179 19.383 2.248 1.00 69.06 101 PHE A C 1
ATOM 734 O O . PHE A 1 101 ? -7.287 19.889 2.396 1.00 69.06 101 PHE A O 1
ATOM 741 N N . ILE A 1 102 ? -5.484 19.503 1.111 1.00 69.00 102 ILE A N 1
ATOM 742 C CA . ILE A 1 102 ? -5.936 20.277 -0.057 1.00 69.00 102 ILE A CA 1
ATOM 743 C C . ILE A 1 102 ? -7.214 19.676 -0.649 1.00 69.00 102 ILE A C 1
ATOM 745 O O . ILE A 1 102 ? -8.159 20.399 -0.937 1.00 69.00 102 ILE A O 1
ATOM 749 N N . SER A 1 103 ? -7.300 18.350 -0.775 1.00 62.62 103 SER A N 1
ATOM 750 C CA . SER A 1 103 ? -8.508 17.707 -1.315 1.00 62.62 103 SER A CA 1
ATOM 751 C C . SER A 1 103 ? -9.721 17.884 -0.395 1.00 62.62 103 SER A C 1
ATOM 753 O O . SER A 1 103 ? -10.842 18.049 -0.869 1.00 62.62 103 SER A O 1
ATOM 755 N N . ARG A 1 104 ? -9.508 17.896 0.928 1.00 60.78 104 ARG A N 1
ATOM 756 C CA . ARG A 1 104 ? -10.575 18.128 1.913 1.00 60.78 104 ARG A CA 1
ATOM 757 C C . ARG A 1 104 ? -10.970 19.602 2.021 1.00 60.78 104 ARG A C 1
ATOM 759 O O . ARG A 1 104 ? -12.151 19.880 2.196 1.00 60.78 104 ARG A O 1
ATOM 766 N N . SER A 1 105 ? -10.035 20.539 1.869 1.00 55.56 105 SER A N 1
ATOM 767 C CA . SER A 1 105 ? -10.333 21.976 1.896 1.00 55.56 105 SER A CA 1
ATOM 768 C C . SER A 1 105 ? -10.968 22.464 0.592 1.00 55.56 105 SER A C 1
ATOM 770 O O . SER A 1 105 ? -11.951 23.198 0.636 1.00 55.56 105 SER A O 1
ATOM 772 N N . VAL A 1 106 ? -10.506 21.983 -0.566 1.00 60.56 106 VAL A N 1
ATOM 773 C CA . VAL A 1 106 ? -11.157 22.226 -1.863 1.00 60.56 106 VAL A CA 1
ATOM 774 C C . VAL A 1 106 ? -12.533 21.559 -1.888 1.00 60.56 106 VAL A C 1
ATOM 776 O O . VAL A 1 106 ? -13.493 22.196 -2.300 1.00 60.56 106 VAL A O 1
ATOM 779 N N . GLY A 1 107 ? -12.686 20.343 -1.355 1.00 55.44 107 GLY A N 1
ATOM 780 C CA . GLY A 1 107 ? -13.996 19.698 -1.197 1.00 55.44 107 GLY A CA 1
ATOM 781 C C . GLY A 1 107 ? -14.964 20.459 -0.277 1.00 55.44 107 GLY A C 1
ATOM 782 O O . GLY A 1 107 ? -16.157 20.506 -0.563 1.00 55.44 107 GLY A O 1
ATOM 783 N N . ALA A 1 108 ? -14.472 21.108 0.782 1.00 56.25 108 ALA A N 1
ATOM 784 C CA . ALA A 1 108 ? -15.288 21.925 1.687 1.00 56.25 108 ALA A CA 1
ATOM 785 C C . ALA A 1 108 ? -15.674 23.293 1.090 1.00 56.25 108 ALA A C 1
ATOM 787 O O . ALA A 1 108 ? -16.769 23.786 1.350 1.00 56.25 108 ALA A O 1
ATOM 788 N N . VAL A 1 109 ? -14.813 23.889 0.258 1.00 58.84 109 VAL A N 1
ATOM 789 C CA . VAL A 1 109 ? -15.091 25.162 -0.436 1.00 58.84 109 VAL A CA 1
ATOM 790 C C . VAL A 1 109 ? -15.951 24.949 -1.692 1.00 58.84 109 VAL A C 1
ATOM 792 O O . VAL A 1 109 ? -16.828 25.759 -1.980 1.00 58.84 109 VAL A O 1
ATOM 795 N N . PHE A 1 110 ? -15.781 23.833 -2.409 1.00 50.94 110 PHE A N 1
ATOM 796 C CA . PHE A 1 110 ? -16.600 23.476 -3.577 1.00 50.94 110 PHE A CA 1
ATOM 797 C C . PHE A 1 110 ? -17.903 22.741 -3.222 1.00 50.94 110 PHE A C 1
ATOM 799 O O . PHE A 1 110 ? -18.824 22.723 -4.035 1.00 50.94 110 PHE A O 1
ATOM 806 N N . GLY A 1 111 ? -18.037 22.200 -2.006 1.00 51.16 111 GLY A N 1
ATOM 807 C CA . GLY A 1 111 ? -19.276 21.587 -1.506 1.00 51.16 111 GLY A CA 1
ATOM 808 C C . GLY A 1 111 ? -20.416 22.577 -1.215 1.00 51.16 111 GLY A C 1
ATOM 809 O O . GLY A 1 111 ? -21.544 22.144 -1.002 1.00 51.16 111 GLY A O 1
ATOM 810 N N . GLY A 1 112 ? -20.145 23.890 -1.233 1.00 50.94 112 GLY A N 1
ATOM 811 C CA . GLY A 1 112 ? -21.138 24.963 -1.069 1.00 50.94 112 GLY A CA 1
ATOM 812 C C . GLY A 1 112 ? -21.497 25.727 -2.353 1.00 50.94 112 GLY A C 1
ATOM 813 O O . GLY A 1 112 ? -22.367 26.592 -2.319 1.00 50.94 112 GLY A O 1
ATOM 814 N N . VAL A 1 113 ? -20.864 25.421 -3.494 1.00 45.97 113 VAL A N 1
ATOM 815 C CA . VAL A 1 113 ? -21.092 26.099 -4.789 1.00 45.97 113 VAL A CA 1
ATOM 816 C C . VAL A 1 113 ? -21.503 25.058 -5.834 1.00 45.97 113 VAL A C 1
ATOM 818 O O . VAL A 1 113 ? -20.830 24.807 -6.831 1.00 45.97 113 VAL A O 1
ATOM 821 N N . GLY A 1 114 ? -22.634 24.402 -5.580 1.00 49.47 114 GLY A N 1
ATOM 822 C CA . GLY A 1 114 ? -23.177 23.306 -6.387 1.00 49.47 114 GLY A CA 1
ATOM 823 C C . GLY A 1 114 ? -23.771 23.694 -7.749 1.00 49.47 114 GLY A C 1
ATOM 824 O O . GLY A 1 114 ? -24.712 23.039 -8.177 1.00 49.47 114 GLY A O 1
ATOM 825 N N . ALA A 1 115 ? -23.277 24.728 -8.440 1.00 50.25 115 ALA A N 1
ATOM 826 C CA . ALA A 1 115 ? -23.915 25.207 -9.679 1.00 50.25 115 ALA A CA 1
ATOM 827 C C . ALA A 1 115 ? -22.980 25.539 -10.859 1.00 50.25 115 ALA A C 1
ATOM 829 O O . ALA A 1 115 ? -23.463 26.018 -11.878 1.00 50.25 115 ALA A O 1
ATOM 830 N N . PHE A 1 116 ? -21.669 25.275 -10.777 1.00 53.88 116 PHE A N 1
ATOM 831 C CA . PHE A 1 116 ? -20.746 25.560 -11.898 1.00 53.88 116 PHE A CA 1
ATOM 832 C C . PHE A 1 116 ? -19.865 24.383 -12.343 1.00 53.88 116 PHE A C 1
ATOM 834 O O . PHE A 1 116 ? -19.124 24.509 -13.313 1.00 53.88 116 PHE A O 1
ATOM 841 N N . ALA A 1 117 ? -19.981 23.215 -11.703 1.00 55.28 117 ALA A N 1
ATOM 842 C CA . ALA A 1 117 ? -19.263 22.003 -12.114 1.00 55.28 117 ALA A CA 1
ATOM 843 C C . ALA A 1 117 ? -20.071 21.093 -13.066 1.00 55.28 117 ALA A C 1
ATOM 845 O O . ALA A 1 117 ? -19.533 20.118 -13.584 1.00 55.28 117 ALA A O 1
ATOM 846 N N . SER A 1 118 ? -21.346 21.408 -13.334 1.00 52.00 118 SER A N 1
ATOM 847 C CA . SER A 1 118 ? -22.169 20.698 -14.321 1.00 52.00 118 SER A CA 1
ATOM 848 C C . SER A 1 118 ? -22.942 21.681 -15.208 1.00 52.00 118 SER A C 1
ATOM 850 O O . SER A 1 118 ? -23.860 22.356 -14.765 1.00 52.00 118 SER A O 1
ATOM 852 N N . GLY A 1 119 ? -22.505 21.782 -16.466 1.00 54.97 119 GLY A N 1
ATOM 853 C CA . GLY A 1 1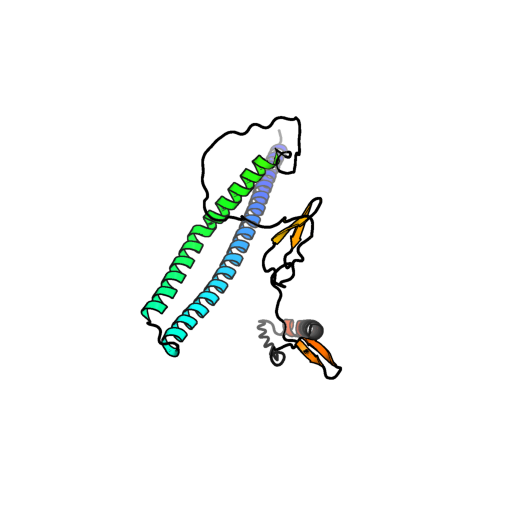19 ? -23.239 22.287 -17.634 1.00 54.97 119 GLY A CA 1
ATOM 854 C C . GLY A 1 119 ? -24.434 23.223 -17.411 1.00 54.97 119 GLY A C 1
ATOM 855 O O . GLY A 1 119 ? -25.577 22.801 -17.542 1.00 54.97 119 GLY A O 1
ATOM 856 N N . GLY A 1 120 ? -24.171 24.515 -17.216 1.00 40.28 120 GLY A N 1
ATOM 857 C CA . GLY A 1 120 ? -25.144 25.584 -17.440 1.00 40.28 120 GLY A CA 1
ATOM 858 C C . GLY A 1 120 ? -24.950 26.177 -18.831 1.00 40.28 120 GLY A C 1
ATOM 859 O O . GLY A 1 120 ? -24.214 27.145 -19.007 1.00 40.28 120 GLY A O 1
ATOM 860 N N . ALA A 1 121 ? -25.569 25.565 -19.835 1.00 47.31 121 ALA A N 1
ATOM 861 C CA . ALA A 1 121 ? -25.632 26.113 -21.177 1.00 47.31 121 ALA A CA 1
ATOM 862 C C . ALA A 1 121 ? -26.619 27.298 -21.196 1.00 47.31 121 ALA A C 1
ATOM 864 O O . ALA A 1 121 ? -27.787 27.132 -20.872 1.00 47.31 121 ALA A O 1
ATOM 865 N N . PHE A 1 122 ? -26.130 28.470 -21.605 1.00 50.47 122 PHE A N 1
ATOM 866 C CA . PHE A 1 122 ? -26.894 29.640 -22.058 1.00 50.47 122 PHE A CA 1
ATOM 867 C C . PHE A 1 122 ? -27.926 30.246 -21.090 1.00 50.47 122 PHE A C 1
ATOM 869 O O . PHE A 1 122 ? -29.083 29.845 -21.036 1.00 50.47 122 PHE A O 1
ATOM 876 N N . ALA A 1 123 ? -27.566 31.390 -20.510 1.00 48.44 123 ALA A N 1
ATOM 877 C CA . ALA A 1 123 ? -28.535 32.451 -20.269 1.00 48.44 123 ALA A CA 1
ATOM 878 C C . ALA A 1 123 ? -27.967 33.776 -20.802 1.00 48.44 123 ALA A C 1
ATOM 880 O O . ALA A 1 123 ? -27.088 34.385 -20.204 1.00 48.44 123 ALA A O 1
ATOM 881 N N . GLN A 1 124 ? -28.512 34.204 -21.947 1.00 49.78 124 GLN A N 1
ATOM 882 C CA . GLN A 1 124 ? -28.599 35.610 -22.363 1.00 49.78 124 GLN A CA 1
ATOM 883 C C . GLN A 1 124 ? -27.411 36.247 -23.121 1.00 49.78 124 GLN A C 1
ATOM 885 O O . GLN A 1 124 ? -26.909 37.316 -22.792 1.00 49.78 124 GLN A O 1
ATOM 890 N N . GLY A 1 125 ? -27.075 35.658 -24.271 1.00 46.75 125 GLY A N 1
ATOM 891 C CA . GLY A 1 125 ? -27.104 36.427 -25.524 1.00 46.75 125 GLY A CA 1
ATOM 892 C C . GLY A 1 125 ? -26.058 37.516 -25.799 1.00 46.75 125 GLY A C 1
ATOM 893 O O . GLY A 1 125 ? -26.326 38.335 -26.672 1.00 46.75 125 GLY A O 1
ATOM 894 N N . ARG A 1 126 ? -24.878 37.549 -25.162 1.00 41.28 126 ARG A N 1
ATOM 895 C CA . ARG A 1 126 ? -23.741 38.354 -25.663 1.00 41.28 126 ARG A CA 1
ATOM 896 C C . ARG A 1 126 ? -22.391 37.686 -25.421 1.00 41.28 126 ARG A C 1
ATOM 898 O O . ARG A 1 126 ? -22.049 37.334 -24.299 1.00 41.28 126 ARG A O 1
ATOM 905 N N . VAL A 1 127 ? -21.619 37.572 -26.501 1.00 50.09 127 VAL A N 1
ATOM 906 C CA . VAL A 1 127 ? -20.184 37.273 -26.487 1.00 50.09 127 VAL A CA 1
ATOM 907 C C . VAL A 1 127 ? -19.463 38.496 -25.925 1.00 50.09 127 VAL A C 1
ATOM 909 O O . VAL A 1 127 ? -19.722 39.612 -26.375 1.00 50.09 127 VAL A O 1
ATOM 912 N N . GLN A 1 128 ? -18.518 38.298 -25.011 1.00 46.38 128 GLN A N 1
ATOM 913 C CA . GLN A 1 128 ? -17.362 39.183 -24.962 1.00 46.38 128 GLN A CA 1
ATOM 914 C C . GLN A 1 128 ? -16.096 38.357 -25.191 1.00 46.38 128 GLN A C 1
ATOM 916 O O . GLN A 1 128 ? -15.805 37.455 -24.406 1.00 46.38 128 GLN A O 1
ATOM 921 N N . PRO A 1 129 ? -15.358 38.641 -26.275 1.00 57.69 129 PRO A N 1
ATOM 922 C CA . PRO A 1 129 ? -13.984 38.222 -26.415 1.00 57.69 129 PRO A CA 1
ATOM 923 C C . PRO A 1 129 ? -13.104 39.254 -25.702 1.00 57.69 129 PRO A C 1
ATOM 925 O O . PRO A 1 129 ? -13.184 40.453 -25.960 1.00 57.69 129 PRO A O 1
ATOM 928 N N . PHE A 1 130 ? -12.237 38.788 -24.822 1.00 44.47 130 PHE A N 1
ATOM 929 C CA . PHE A 1 130 ? -11.124 39.567 -24.295 1.00 44.47 130 PHE A CA 1
ATOM 930 C C . PHE A 1 130 ? -10.012 38.576 -23.958 1.00 44.47 130 PHE A C 1
ATOM 932 O O . PHE A 1 130 ? -10.269 37.539 -23.366 1.00 44.47 130 PHE A O 1
ATOM 939 N N . ALA A 1 131 ? -8.751 38.766 -24.296 1.00 47.31 131 ALA A N 1
ATOM 940 C CA . ALA A 1 131 ? -8.069 39.591 -25.272 1.00 47.31 131 ALA A CA 1
ATOM 941 C C . ALA A 1 131 ? -6.676 38.937 -25.375 1.00 47.31 131 ALA A C 1
ATOM 943 O O . ALA A 1 131 ? -6.135 38.506 -24.363 1.00 47.31 131 ALA A O 1
ATOM 944 N N . ASN A 1 132 ? -6.148 38.827 -26.593 1.00 45.72 132 ASN A N 1
ATOM 945 C CA . ASN A 1 132 ? -4.739 38.658 -26.970 1.00 45.72 132 ASN A CA 1
ATOM 946 C C . ASN A 1 132 ? -3.728 38.047 -25.974 1.00 45.72 132 ASN A C 1
ATOM 948 O O . ASN A 1 132 ? -3.286 38.706 -25.038 1.00 45.72 132 ASN A O 1
ATOM 952 N N . GLY A 1 133 ? -3.149 36.914 -26.387 1.00 37.59 133 GLY A N 1
ATOM 953 C CA . GLY A 1 133 ? -1.696 36.732 -26.307 1.00 37.59 133 GLY A CA 1
ATOM 954 C C . GLY A 1 133 ? -1.246 35.383 -25.760 1.00 37.59 133 GLY A C 1
ATOM 955 O O . GLY A 1 133 ? -1.167 35.203 -24.553 1.00 37.59 133 GLY A O 1
ATOM 956 N N . GLY A 1 134 ? -0.871 34.456 -26.643 1.00 32.91 134 GLY A N 1
ATOM 957 C CA . GLY A 1 134 ? -0.163 33.249 -26.215 1.00 32.91 134 GLY A CA 1
ATOM 958 C C . GLY A 1 134 ? -0.158 32.143 -27.252 1.00 32.91 134 GLY A C 1
ATOM 959 O O . GLY A 1 134 ? -0.961 31.222 -27.191 1.00 32.91 134 GLY A O 1
ATOM 960 N N . VAL A 1 135 ? 0.757 32.254 -28.208 1.00 46.94 135 VAL A N 1
ATOM 961 C CA . VAL A 1 135 ? 1.127 31.206 -29.158 1.00 46.94 135 VAL A CA 1
ATOM 962 C C . VAL A 1 135 ? 1.397 29.870 -28.456 1.00 46.94 135 VAL A C 1
ATOM 964 O O . VAL A 1 135 ? 2.278 29.773 -27.609 1.00 46.94 135 VAL A O 1
ATOM 967 N N . ILE A 1 136 ? 0.709 28.813 -28.884 1.00 46.66 136 ILE A N 1
ATOM 968 C CA . ILE A 1 136 ? 1.296 27.473 -28.875 1.00 46.66 136 ILE A CA 1
ATOM 969 C C . ILE A 1 136 ? 1.309 27.009 -30.326 1.00 46.66 136 ILE A C 1
ATOM 971 O O . ILE A 1 136 ? 0.356 26.435 -30.850 1.00 46.66 136 ILE A O 1
ATOM 975 N N . SER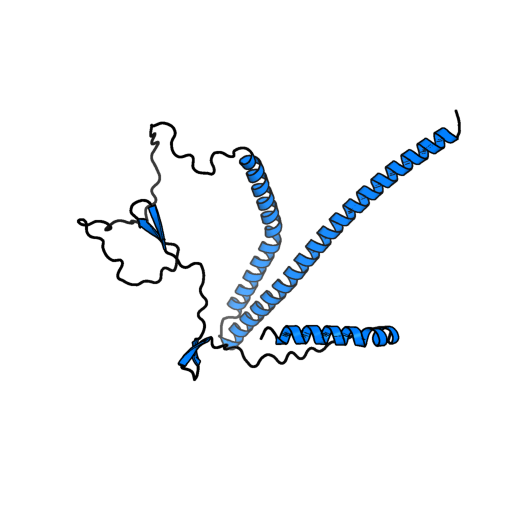 A 1 137 ? 2.404 27.356 -30.998 1.00 45.88 137 SER A N 1
ATOM 976 C CA . SER A 1 137 ? 2.862 26.622 -32.167 1.00 45.88 137 SER A CA 1
ATOM 977 C C . SER A 1 137 ? 3.066 25.164 -31.782 1.00 45.88 137 SER A C 1
ATOM 979 O O . SER A 1 137 ? 3.751 24.875 -30.804 1.00 45.88 137 SER A O 1
ATOM 981 N N . GLY A 1 138 ? 2.540 24.268 -32.613 1.00 36.81 138 GLY A N 1
ATOM 982 C CA . GLY A 1 138 ? 3.014 22.890 -32.688 1.00 36.81 138 GLY A CA 1
ATOM 983 C C . GLY A 1 138 ? 1.912 21.844 -32.704 1.00 36.81 138 GLY A C 1
ATOM 984 O O . GLY A 1 138 ? 1.862 21.007 -31.815 1.00 36.81 138 GLY A O 1
ATOM 985 N N . GLY A 1 139 ? 1.041 21.866 -33.715 1.00 41.81 139 GLY A N 1
ATOM 986 C CA . GLY A 1 139 ? 0.097 20.767 -33.927 1.00 41.81 139 GLY A CA 1
ATOM 987 C C . GLY A 1 139 ? -1.072 21.119 -34.829 1.00 41.81 139 GLY A C 1
ATOM 988 O O . GLY A 1 139 ? -2.224 21.044 -34.423 1.00 41.81 139 GLY A O 1
ATOM 989 N N . VAL A 1 140 ? -0.773 21.543 -36.051 1.00 44.25 140 VAL A N 1
ATOM 990 C CA . VAL A 1 140 ? -1.742 21.703 -37.135 1.00 44.25 140 VAL A CA 1
ATOM 991 C C . VAL A 1 140 ? -2.547 20.412 -37.359 1.00 44.25 140 VAL A C 1
ATOM 993 O O . VAL A 1 140 ? -2.092 19.512 -38.050 1.00 44.25 140 VAL A O 1
ATOM 996 N N . ALA A 1 141 ? -3.792 20.356 -36.885 1.00 46.09 141 ALA A N 1
ATOM 997 C CA . ALA A 1 141 ? -4.841 19.594 -37.567 1.00 46.09 141 ALA A CA 1
ATOM 998 C C . ALA A 1 141 ? -5.353 20.450 -38.736 1.00 46.09 141 ALA A C 1
ATOM 1000 O O . ALA A 1 141 ? -6.485 20.935 -38.748 1.00 46.09 141 ALA A O 1
ATOM 1001 N N . ARG A 1 142 ? -4.456 20.743 -39.682 1.00 55.66 142 ARG A N 1
ATOM 1002 C CA . ARG A 1 142 ? -4.798 21.415 -40.929 1.00 55.66 142 ARG A CA 1
ATOM 1003 C C . ARG A 1 142 ? -4.934 20.327 -41.989 1.00 55.66 142 ARG A C 1
ATOM 1005 O O . ARG A 1 142 ? -4.028 19.526 -42.164 1.00 55.66 142 ARG A O 1
ATOM 1012 N N . GLU A 1 143 ? -6.062 20.402 -42.689 1.00 46.66 143 GLU A N 1
ATOM 1013 C CA . GLU A 1 143 ? -6.393 19.754 -43.966 1.00 46.66 143 GLU A CA 1
ATOM 1014 C C . GLU A 1 143 ? -7.193 18.442 -43.902 1.00 46.66 143 GLU A C 1
ATOM 1016 O O . GLU A 1 143 ? -6.680 17.365 -43.627 1.00 46.66 143 GLU A O 1
ATOM 1021 N N . GLY A 1 144 ? -8.476 18.543 -44.290 1.00 48.88 144 GLY A N 1
ATOM 1022 C CA . GLY A 1 144 ? -9.010 17.563 -45.239 1.00 48.88 144 GLY A CA 1
ATOM 1023 C C . GLY A 1 144 ? -10.333 16.853 -44.947 1.00 48.88 144 GLY A C 1
ATOM 1024 O O . GLY A 1 144 ? -10.593 15.861 -45.612 1.00 48.88 144 GLY A O 1
ATOM 1025 N N . ALA A 1 145 ? -11.199 17.298 -44.030 1.00 50.94 145 ALA A N 1
ATOM 1026 C CA . ALA A 1 145 ? -12.446 16.554 -43.766 1.00 50.94 145 ALA A CA 1
ATOM 1027 C C . ALA A 1 145 ? -13.607 16.817 -44.752 1.00 50.94 145 ALA A C 1
ATOM 1029 O O . ALA A 1 145 ? -14.604 16.102 -44.706 1.00 50.94 145 ALA A O 1
ATOM 1030 N N . PHE A 1 146 ? -13.516 17.795 -45.664 1.00 51.31 146 PHE A N 1
ATOM 1031 C CA . PHE A 1 146 ? -14.613 18.073 -46.601 1.00 51.31 146 PHE A CA 1
ATOM 1032 C C . PHE A 1 146 ? -14.109 18.516 -47.973 1.00 51.31 146 PHE A C 1
ATOM 1034 O O . PHE A 1 146 ? -13.700 19.656 -48.162 1.00 51.31 146 PHE A O 1
ATOM 1041 N N . THR A 1 147 ? -14.214 17.630 -48.964 1.00 49.47 147 THR A N 1
ATOM 1042 C CA . THR A 1 147 ? -14.234 18.029 -50.377 1.00 49.47 147 THR A CA 1
ATOM 1043 C C . THR A 1 147 ? -15.490 17.445 -51.025 1.00 49.47 147 THR A C 1
ATOM 1045 O O . THR A 1 147 ? -15.562 16.258 -51.318 1.00 49.47 147 THR A O 1
ATOM 1048 N N . ARG A 1 148 ? -16.494 18.310 -51.235 1.00 45.81 148 ARG A N 1
ATOM 1049 C CA . ARG A 1 148 ? -17.689 18.097 -52.083 1.00 45.81 148 ARG A CA 1
ATOM 1050 C C . ARG A 1 148 ? -18.609 16.916 -51.722 1.00 45.81 148 ARG A C 1
ATOM 1052 O O . ARG A 1 148 ? -18.923 16.087 -52.570 1.00 45.81 148 ARG A O 1
ATOM 1059 N N . GLY A 1 149 ? -19.132 16.892 -50.496 1.00 53.53 149 GLY A N 1
ATOM 1060 C CA . GLY A 1 149 ? -20.414 16.223 -50.215 1.00 53.53 149 GLY A CA 1
ATOM 1061 C C . GLY A 1 149 ? -20.458 14.695 -50.359 1.00 53.53 149 GLY A C 1
ATOM 1062 O O . GLY A 1 149 ? -21.548 14.138 -50.452 1.00 53.53 149 GLY A O 1
ATOM 1063 N N . ARG A 1 150 ? -19.315 14.001 -50.347 1.00 52.38 150 ARG A N 1
ATOM 1064 C CA . ARG A 1 150 ? -19.264 12.536 -50.259 1.00 52.38 150 ARG A CA 1
ATOM 1065 C C . ARG A 1 150 ? -18.419 12.126 -49.052 1.00 52.38 150 ARG A C 1
ATOM 1067 O O . ARG A 1 150 ? -17.328 12.652 -48.856 1.00 52.38 150 ARG A O 1
ATOM 1074 N N . VAL A 1 151 ? -18.960 11.224 -48.231 1.00 51.22 151 VAL A N 1
ATOM 1075 C CA . VAL A 1 151 ? -18.282 10.655 -47.057 1.00 51.22 151 VAL A CA 1
ATOM 1076 C C . VAL A 1 151 ? -17.074 9.858 -47.544 1.00 51.22 151 VAL A C 1
ATOM 1078 O O . VAL A 1 151 ? -17.236 8.915 -48.317 1.00 51.22 151 VAL A O 1
ATOM 1081 N N . MET A 1 152 ? -15.875 10.247 -47.112 1.00 50.59 152 MET A N 1
ATOM 1082 C CA . MET A 1 152 ? -14.672 9.439 -47.301 1.00 50.59 152 MET A CA 1
ATOM 1083 C C . MET A 1 152 ? -14.772 8.221 -46.375 1.00 50.59 152 MET A C 1
ATOM 1085 O O . MET A 1 152 ? -14.873 8.413 -45.161 1.00 50.59 152 MET A O 1
ATOM 1089 N N . PRO A 1 153 ? -14.779 6.981 -46.893 1.00 54.75 153 PRO A N 1
ATOM 1090 C CA . PRO A 1 153 ? -14.700 5.814 -46.033 1.00 54.75 153 PRO A CA 1
ATOM 1091 C C . PRO A 1 153 ? -13.355 5.823 -45.299 1.00 54.75 153 PRO A C 1
ATOM 1093 O O . PRO A 1 153 ? -12.303 6.024 -45.905 1.00 54.75 153 PRO A O 1
ATOM 1096 N N . PHE A 1 154 ? -13.402 5.581 -43.992 1.00 57.88 154 PHE A N 1
ATOM 1097 C CA . PHE A 1 154 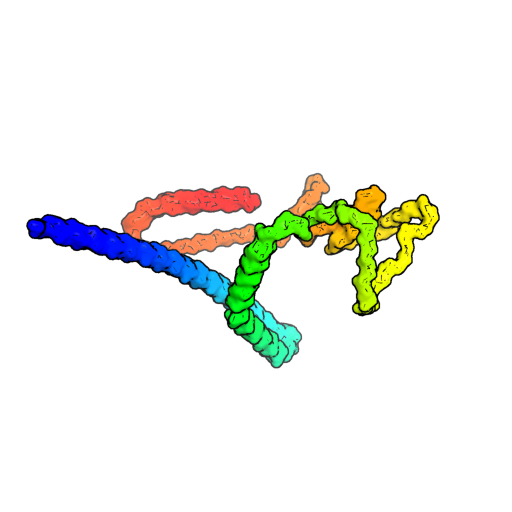? -12.250 5.333 -43.116 1.00 57.88 154 PHE A CA 1
ATOM 1098 C C . PHE A 1 154 ? -11.665 3.950 -43.444 1.00 57.88 154 PHE A C 1
ATOM 1100 O O . PHE A 1 154 ? -11.762 2.996 -42.682 1.00 57.88 154 PHE A O 1
ATOM 1107 N N . ALA A 1 155 ? -11.144 3.804 -44.659 1.00 56.47 155 ALA A N 1
ATOM 1108 C CA . ALA A 1 155 ? -10.672 2.539 -45.195 1.00 56.47 155 ALA A CA 1
ATOM 1109 C C . ALA A 1 155 ? -9.153 2.567 -45.358 1.00 56.47 155 ALA A C 1
ATOM 1111 O O . ALA A 1 155 ? -8.609 2.519 -46.456 1.00 56.47 155 ALA A O 1
ATOM 1112 N N . THR A 1 156 ? -8.455 2.611 -44.231 1.00 54.16 156 THR A N 1
ATOM 1113 C CA . THR A 1 156 ? -7.164 1.934 -44.092 1.00 54.16 156 THR A CA 1
ATOM 1114 C C . THR A 1 156 ? -7.134 1.430 -42.658 1.00 54.16 156 THR A C 1
ATOM 1116 O O . THR A 1 156 ? -6.901 2.206 -41.738 1.00 54.16 156 THR A O 1
ATOM 1119 N N . GLY A 1 157 ? -7.546 0.174 -42.458 1.00 62.44 157 GLY A N 1
ATOM 1120 C CA . GLY A 1 157 ? -7.745 -0.410 -41.131 1.00 62.44 157 GLY A CA 1
ATOM 1121 C C . GLY A 1 157 ? -6.512 -0.222 -40.250 1.00 62.44 157 GLY A C 1
ATOM 1122 O O . GLY A 1 157 ? -5.440 -0.730 -40.567 1.00 62.44 157 GLY A O 1
ATOM 1123 N N . GLY A 1 158 ? -6.681 0.529 -39.165 1.00 61.28 158 GLY A N 1
ATOM 1124 C CA . GLY A 1 158 ? -5.680 0.752 -38.130 1.00 61.28 158 GLY A CA 1
ATOM 1125 C C . GLY A 1 158 ? -6.258 0.394 -36.763 1.00 61.28 158 GLY A C 1
ATOM 1126 O O . GLY A 1 158 ? -7.463 0.521 -36.547 1.00 61.28 158 GLY A O 1
ATOM 1127 N N . ILE A 1 159 ? -5.398 -0.079 -35.861 1.00 61.72 159 ILE A N 1
ATOM 1128 C CA . ILE A 1 159 ? -5.736 -0.369 -34.461 1.00 61.72 159 ILE A CA 1
ATOM 1129 C C . ILE A 1 159 ? -5.786 0.969 -33.714 1.00 61.72 159 ILE A C 1
ATOM 1131 O O . ILE A 1 159 ? -4.826 1.743 -33.777 1.00 61.72 159 ILE A O 1
ATOM 1135 N N . VAL A 1 160 ? -6.898 1.268 -33.039 1.00 61.69 160 VAL A N 1
ATOM 1136 C CA . VAL A 1 160 ? -7.082 2.537 -32.320 1.00 61.69 160 VAL A CA 1
ATOM 1137 C C . VAL A 1 160 ? -6.690 2.332 -30.865 1.00 61.69 160 VAL A C 1
ATOM 1139 O O . VAL A 1 160 ? -7.511 2.073 -29.991 1.00 61.69 160 VAL A O 1
ATOM 1142 N N . THR A 1 161 ? -5.394 2.485 -30.609 1.00 61.16 161 THR A N 1
ATOM 1143 C CA . THR A 1 161 ? -4.768 2.232 -29.304 1.00 61.16 161 THR A CA 1
ATOM 1144 C C . THR A 1 161 ? -5.074 3.292 -28.239 1.00 61.16 161 THR A C 1
ATOM 1146 O O . THR A 1 161 ? -4.685 3.131 -27.083 1.00 61.16 161 THR A O 1
ATOM 1149 N N . GLN A 1 162 ? -5.748 4.391 -28.602 1.00 63.91 162 GLN A N 1
ATOM 1150 C CA . GLN A 1 162 ? -6.106 5.488 -27.698 1.00 63.91 162 GLN A CA 1
ATOM 1151 C C . GLN A 1 162 ? -7.506 6.039 -28.017 1.00 63.91 162 GLN A C 1
ATOM 1153 O O . GLN A 1 162 ? -7.865 6.113 -29.195 1.00 63.91 162 GLN A O 1
ATOM 1158 N N . PRO A 1 163 ? -8.291 6.475 -27.008 1.00 72.75 163 PRO A N 1
ATOM 1159 C CA . PRO A 1 163 ? -9.614 7.058 -27.226 1.00 72.75 163 PRO A CA 1
ATOM 1160 C C . PRO A 1 163 ? -9.558 8.248 -28.198 1.00 72.75 163 PRO A C 1
ATOM 1162 O O . PRO A 1 163 ? -9.042 9.315 -27.879 1.00 72.75 163 PRO A O 1
ATOM 1165 N N . THR A 1 164 ? -10.097 8.050 -29.395 1.00 73.94 164 THR A N 1
ATOM 1166 C CA . THR A 1 164 ? -10.105 8.989 -30.516 1.00 73.94 164 THR A CA 1
ATOM 1167 C C . THR A 1 164 ? -11.535 9.447 -30.765 1.00 73.94 164 THR A C 1
ATOM 1169 O O . THR A 1 164 ? -12.428 8.643 -31.036 1.00 73.94 164 THR A O 1
ATOM 1172 N N . THR A 1 165 ? -11.784 10.749 -30.662 1.00 79.38 165 THR A N 1
ATOM 1173 C CA . THR A 1 165 ? -13.099 11.320 -30.958 1.00 79.38 165 THR A CA 1
ATOM 1174 C C . THR A 1 165 ? -13.232 11.615 -32.447 1.00 79.38 165 THR A C 1
ATOM 1176 O O . THR A 1 165 ? -12.289 12.075 -33.088 1.00 79.38 165 THR A O 1
ATOM 1179 N N . PHE A 1 166 ? -14.412 11.375 -33.014 1.00 79.25 166 PHE A N 1
ATOM 1180 C CA . PHE A 1 166 ? -14.716 11.733 -34.396 1.00 79.25 166 PHE A CA 1
ATOM 1181 C C . PHE A 1 166 ? -16.064 12.463 -34.489 1.00 79.25 166 PHE A C 1
ATOM 1183 O O . PHE A 1 166 ? -17.000 12.158 -33.742 1.00 79.25 166 PHE A O 1
ATOM 1190 N N . PRO A 1 167 ? -16.190 13.465 -35.375 1.00 76.88 167 PRO A N 1
ATOM 1191 C CA . PRO A 1 167 ? -17.420 14.234 -35.501 1.00 76.88 167 PRO A CA 1
ATOM 1192 C C . PRO A 1 167 ? -18.524 13.400 -36.169 1.00 76.88 167 PRO A C 1
ATOM 1194 O O . PRO A 1 167 ? -18.313 12.796 -37.219 1.00 76.88 167 PRO A O 1
ATOM 1197 N N . MET A 1 168 ? -19.725 13.407 -35.588 1.00 77.56 168 MET A N 1
ATOM 1198 C CA . MET A 1 168 ? -20.948 12.852 -36.174 1.00 77.56 168 MET A CA 1
ATOM 1199 C C . MET A 1 168 ? -22.000 13.959 -36.334 1.00 77.56 168 MET A C 1
ATOM 1201 O O . MET A 1 168 ? -21.966 14.999 -35.673 1.00 77.56 168 MET A O 1
ATOM 1205 N N . ARG A 1 169 ? -22.974 13.764 -37.228 1.00 68.06 169 ARG A N 1
ATOM 1206 C CA . ARG A 1 169 ? -24.080 14.719 -37.388 1.00 68.06 169 ARG A CA 1
ATOM 1207 C C . ARG A 1 169 ? -24.956 14.686 -36.128 1.00 68.06 169 ARG A C 1
ATOM 1209 O O . ARG A 1 169 ? -25.766 13.780 -35.975 1.00 68.06 169 ARG A O 1
ATOM 1216 N N . GLY A 1 170 ? -24.797 15.683 -35.258 1.00 78.88 170 GLY A N 1
ATOM 1217 C CA . GLY A 1 170 ? -25.542 15.804 -33.998 1.00 78.88 170 GLY A CA 1
ATOM 1218 C C . GLY A 1 170 ? -24.781 15.368 -32.740 1.00 78.88 170 GLY A C 1
ATOM 1219 O O . GLY A 1 170 ? -25.396 15.295 -31.683 1.00 78.88 170 GLY A O 1
ATOM 1220 N N . GLY A 1 171 ? -23.471 15.102 -32.820 1.00 78.88 171 GLY A N 1
ATOM 1221 C CA . GLY A 1 171 ? -22.653 14.774 -31.646 1.00 78.88 171 GLY A CA 1
ATOM 1222 C C . GLY A 1 171 ? -21.227 14.343 -31.992 1.00 78.88 171 GLY A C 1
ATOM 1223 O O . GLY A 1 171 ? -20.820 14.360 -33.151 1.00 78.88 171 GLY A O 1
ATOM 1224 N N . THR A 1 172 ? -20.455 13.939 -30.989 1.00 80.38 172 THR A N 1
ATOM 1225 C CA . THR A 1 172 ? -19.109 13.367 -31.147 1.00 80.38 172 THR A CA 1
ATOM 1226 C C . THR A 1 172 ? -19.142 11.879 -30.817 1.00 80.38 172 THR A C 1
ATOM 1228 O O . THR A 1 172 ? -19.555 11.491 -29.727 1.00 80.38 172 THR A O 1
ATOM 1231 N N . GLY A 1 173 ? -18.711 11.041 -31.760 1.00 77.06 173 GLY A N 1
ATOM 1232 C CA . GLY A 1 173 ? -18.442 9.628 -31.508 1.00 77.06 173 GLY A CA 1
ATOM 1233 C C . GLY A 1 173 ? -17.086 9.467 -30.823 1.00 77.06 173 GLY A C 1
ATOM 1234 O O . GLY A 1 173 ? -16.171 10.251 -31.071 1.00 77.06 173 GLY A O 1
ATOM 1235 N N . LEU A 1 174 ? -16.950 8.465 -29.958 1.00 78.69 174 LEU A N 1
ATOM 1236 C CA . LEU A 1 174 ? -15.688 8.084 -29.325 1.00 78.69 174 LEU A CA 1
ATOM 1237 C C . LEU A 1 174 ? -15.328 6.671 -29.792 1.00 78.69 174 LEU A C 1
ATOM 1239 O O . LEU A 1 174 ? -16.122 5.749 -29.626 1.00 78.69 174 LEU A O 1
ATOM 1243 N N . MET A 1 175 ? -14.153 6.510 -30.392 1.00 70.56 175 MET A N 1
ATOM 1244 C CA . MET A 1 175 ? -13.589 5.235 -30.833 1.00 70.56 175 MET A CA 1
ATOM 1245 C C . MET A 1 175 ? -12.366 4.927 -29.972 1.00 70.56 175 MET A C 1
ATOM 1247 O O . MET A 1 175 ? -11.471 5.752 -29.866 1.00 70.56 175 MET A O 1
ATOM 1251 N N . GLY A 1 176 ? -12.315 3.764 -29.338 1.00 71.50 176 GLY A N 1
ATOM 1252 C CA . GLY A 1 176 ? -11.175 3.361 -28.521 1.00 71.50 176 GLY A CA 1
ATOM 1253 C C . GLY A 1 176 ? -11.452 2.048 -27.808 1.00 71.50 176 GLY A C 1
ATOM 1254 O O . GLY A 1 176 ? -12.600 1.727 -27.502 1.00 71.50 176 GLY A O 1
ATOM 1255 N N . GLU A 1 177 ? -10.397 1.284 -27.579 1.00 67.81 177 GLU A N 1
ATOM 1256 C CA . GLU A 1 177 ? -10.449 -0.030 -26.944 1.00 67.81 177 GLU A CA 1
ATOM 1257 C C . GLU A 1 177 ? -10.543 0.161 -25.423 1.00 67.81 177 GLU A C 1
ATOM 1259 O O . GLU A 1 177 ? -9.871 1.024 -24.852 1.00 67.81 177 GLU A O 1
ATOM 1264 N N . ALA A 1 178 ? -11.412 -0.595 -24.748 1.00 59.38 178 ALA A N 1
ATOM 1265 C CA . ALA A 1 178 ? -11.767 -0.389 -23.338 1.00 59.38 178 ALA A CA 1
ATOM 1266 C C . ALA A 1 178 ? -10.690 -0.877 -22.339 1.00 59.38 178 ALA A C 1
ATOM 1268 O O . ALA A 1 178 ? -11.013 -1.398 -21.271 1.00 59.38 178 ALA A O 1
ATOM 1269 N N . GLY A 1 179 ? -9.412 -0.686 -22.670 1.00 64.62 179 GLY A N 1
ATOM 1270 C CA . GLY A 1 179 ? -8.257 -1.034 -21.846 1.00 64.62 179 GLY A CA 1
ATOM 1271 C C . GLY A 1 179 ? -7.322 -2.063 -22.494 1.00 64.62 179 GLY A C 1
ATOM 1272 O O . GLY A 1 179 ? -7.585 -2.530 -23.598 1.00 64.62 179 GLY A O 1
ATOM 1273 N N . PRO A 1 180 ? -6.204 -2.403 -21.826 1.00 64.00 180 PRO A N 1
ATOM 1274 C CA . PRO A 1 180 ? -5.226 -3.358 -22.344 1.00 64.00 180 PRO A CA 1
ATOM 1275 C C . PRO A 1 180 ? -5.820 -4.765 -22.506 1.00 64.00 180 PRO A C 1
ATOM 1277 O O . PRO A 1 180 ? -6.213 -5.391 -21.520 1.00 64.00 180 PRO A O 1
ATOM 1280 N N . GLU A 1 181 ? -5.847 -5.281 -23.733 1.00 67.75 181 GLU A N 1
ATOM 1281 C CA . GLU A 1 181 ? -6.246 -6.660 -24.022 1.00 67.75 181 GLU A CA 1
ATOM 1282 C C . GLU A 1 181 ? -5.060 -7.621 -23.848 1.00 67.75 181 GLU A C 1
ATOM 1284 O O . GLU A 1 181 ? -3.929 -7.344 -24.252 1.00 67.75 181 GLU A O 1
ATOM 1289 N N . ALA A 1 182 ? -5.306 -8.776 -23.232 1.00 65.69 182 ALA A N 1
ATOM 1290 C CA . ALA A 1 182 ? -4.298 -9.821 -23.112 1.00 65.69 182 ALA A CA 1
ATOM 1291 C C . ALA A 1 182 ? -4.290 -10.695 -24.377 1.00 65.69 182 ALA A C 1
ATOM 1293 O O . ALA A 1 182 ? -5.305 -11.300 -24.721 1.00 65.69 182 ALA A O 1
ATOM 1294 N N . ILE A 1 183 ? -3.134 -10.819 -25.038 1.00 74.50 183 ILE A N 1
ATOM 1295 C CA . ILE A 1 183 ? -2.942 -11.786 -26.129 1.00 74.50 183 ILE A CA 1
ATOM 1296 C C . ILE A 1 183 ? -2.845 -13.182 -25.512 1.00 74.50 183 ILE A C 1
ATOM 1298 O O . ILE A 1 183 ? -1.868 -13.510 -24.840 1.00 74.50 183 ILE A O 1
ATOM 1302 N N . MET A 1 184 ? -3.863 -14.005 -25.749 1.00 76.56 184 MET A N 1
ATOM 1303 C CA . MET A 1 184 ? -3.906 -15.388 -25.279 1.00 76.56 184 MET A CA 1
ATOM 1304 C C . MET A 1 184 ? -3.482 -16.340 -26.402 1.00 76.56 184 MET A C 1
ATOM 1306 O O . MET A 1 184 ? -4.009 -16.231 -27.513 1.00 76.56 184 MET A O 1
ATOM 1310 N N . PRO A 1 185 ? -2.572 -17.301 -26.158 1.00 79.00 185 PRO A N 1
ATOM 1311 C CA . PRO A 1 185 ? -2.230 -18.287 -27.172 1.00 79.00 185 PRO A CA 1
ATOM 1312 C C . PRO A 1 185 ? -3.451 -19.178 -27.426 1.00 79.00 185 PRO A C 1
ATOM 1314 O O . PRO A 1 185 ? -3.947 -19.838 -26.517 1.00 79.00 185 PRO A O 1
ATOM 1317 N N . LEU A 1 186 ? -3.958 -19.193 -28.658 1.00 83.06 186 LEU A N 1
ATOM 1318 C CA . LEU A 1 186 ? -5.056 -20.073 -29.053 1.00 83.06 186 LEU A CA 1
ATOM 1319 C C . LEU A 1 186 ? -4.504 -21.365 -29.651 1.00 83.06 186 LEU A C 1
ATOM 1321 O O . LEU A 1 186 ? -3.565 -21.350 -30.447 1.00 83.06 186 LEU A O 1
ATOM 1325 N N . THR A 1 187 ? -5.113 -22.491 -29.304 1.00 81.69 187 THR A N 1
ATOM 1326 C CA . THR A 1 187 ? -4.875 -23.779 -29.955 1.00 81.69 187 THR A CA 1
ATOM 1327 C C . THR A 1 187 ? -6.168 -24.307 -30.536 1.00 81.69 187 THR A C 1
ATOM 1329 O O . THR A 1 187 ? -7.260 -24.104 -30.006 1.00 81.69 187 THR A O 1
ATOM 1332 N N . ARG A 1 188 ? -6.054 -25.002 -31.664 1.00 85.88 188 ARG A N 1
ATOM 1333 C CA . ARG A 1 188 ? -7.182 -25.735 -32.223 1.00 85.88 188 ARG A CA 1
ATOM 1334 C C . ARG A 1 188 ? -7.300 -27.067 -31.489 1.00 85.88 188 ARG A C 1
ATOM 1336 O O . ARG A 1 188 ? -6.318 -27.801 -31.400 1.00 85.88 188 ARG A O 1
ATOM 1343 N N . THR A 1 189 ? -8.476 -27.364 -30.949 1.00 82.25 189 THR A N 1
ATOM 1344 C CA . THR A 1 189 ? -8.767 -28.675 -30.369 1.00 82.25 189 THR A CA 1
ATOM 1345 C C . THR A 1 189 ? -8.914 -29.718 -31.484 1.00 82.25 189 THR A C 1
ATOM 1347 O O . THR A 1 189 ? -9.179 -29.350 -32.633 1.00 82.25 189 THR A O 1
ATOM 1350 N N . PRO A 1 190 ? -8.773 -31.021 -31.177 1.00 84.56 190 PRO A N 1
ATOM 1351 C CA . PRO A 1 190 ? -9.035 -32.097 -32.139 1.00 84.56 190 PRO A CA 1
ATOM 1352 C C . PRO A 1 190 ? -10.435 -32.026 -32.771 1.00 84.56 190 PRO A C 1
ATOM 1354 O O . PRO A 1 190 ? -10.609 -32.408 -33.921 1.00 84.56 190 PRO A O 1
ATOM 1357 N N . ASP A 1 191 ? -11.401 -31.437 -32.058 1.00 81.75 191 ASP A N 1
ATOM 1358 C CA . ASP A 1 191 ? -12.769 -31.185 -32.532 1.00 81.75 191 ASP A CA 1
ATOM 1359 C C . ASP A 1 191 ? -12.894 -29.949 -33.450 1.00 81.75 191 ASP A C 1
ATOM 1361 O O . ASP A 1 191 ? -13.995 -29.496 -33.760 1.00 81.75 191 ASP A O 1
ATOM 1365 N N . GLY A 1 192 ? -11.775 -29.332 -33.842 1.00 86.75 192 GLY A N 1
ATOM 1366 C CA . GLY A 1 192 ? -11.727 -28.186 -34.752 1.00 86.75 192 GLY A CA 1
ATOM 1367 C C . GLY A 1 192 ? -12.076 -26.833 -34.125 1.00 86.75 192 GLY A C 1
ATOM 1368 O O . GLY A 1 192 ? -11.947 -25.807 -34.802 1.00 86.75 192 GLY A O 1
ATOM 1369 N N . LYS A 1 193 ? -12.466 -26.795 -32.846 1.00 85.06 193 LYS A N 1
ATOM 1370 C CA . LYS A 1 193 ? -12.793 -25.563 -32.112 1.00 85.06 193 LYS A CA 1
ATOM 1371 C C . LYS A 1 193 ? -11.522 -24.853 -31.644 1.00 85.06 193 LYS A C 1
ATOM 1373 O O . LYS A 1 193 ? -10.494 -25.481 -31.414 1.00 85.06 193 LYS A O 1
ATOM 1378 N N . LEU A 1 194 ? -11.577 -23.530 -31.519 1.00 81.62 194 LEU A N 1
ATOM 1379 C CA . LEU A 1 194 ? -10.485 -22.747 -30.939 1.00 81.62 194 LEU A CA 1
ATOM 1380 C C . LEU A 1 194 ? -10.635 -22.735 -29.414 1.00 81.62 194 LEU A C 1
ATOM 1382 O O . LEU A 1 194 ? -11.697 -22.386 -28.904 1.00 81.62 194 LEU A O 1
ATOM 1386 N N . GLY A 1 195 ? -9.582 -23.126 -28.703 1.00 80.69 195 GLY A N 1
ATOM 1387 C CA . GLY A 1 195 ? -9.460 -23.029 -27.251 1.00 80.69 195 GLY A CA 1
ATOM 1388 C C . GLY A 1 195 ? -8.251 -22.181 -26.859 1.00 80.69 195 GLY A C 1
ATOM 1389 O O . GLY A 1 195 ? -7.372 -21.926 -27.678 1.00 80.69 195 GLY A O 1
ATOM 1390 N N . VAL A 1 196 ? -8.199 -21.736 -25.604 1.00 81.12 196 VAL A N 1
ATOM 1391 C CA . VAL A 1 196 ? -7.044 -21.017 -25.048 1.00 81.12 196 VAL A CA 1
ATOM 1392 C C . VAL A 1 196 ? -6.041 -22.033 -24.506 1.00 81.12 196 VAL A C 1
ATOM 1394 O O . VAL A 1 196 ? -6.384 -22.880 -23.681 1.00 81.12 196 VAL A O 1
ATOM 1397 N N . ARG A 1 197 ? -4.791 -21.956 -24.960 1.00 70.38 197 ARG A N 1
ATOM 1398 C CA . ARG A 1 197 ? -3.677 -22.754 -24.452 1.00 70.38 197 ARG A CA 1
ATOM 1399 C C . ARG A 1 197 ? -3.243 -22.184 -23.107 1.00 70.38 197 ARG A C 1
ATOM 1401 O O . ARG A 1 197 ? -2.694 -21.091 -23.031 1.00 70.38 197 ARG A O 1
ATOM 1408 N N . ALA A 1 198 ? -3.436 -22.943 -22.037 1.00 69.75 198 ALA A N 1
ATOM 1409 C CA . ALA A 1 198 ? -2.767 -22.660 -20.776 1.00 69.75 198 ALA A CA 1
ATOM 1410 C C . ALA A 1 198 ? -1.298 -23.092 -20.902 1.00 69.75 198 ALA A C 1
ATOM 1412 O O . ALA A 1 198 ? -0.951 -24.245 -20.662 1.00 69.75 198 ALA A O 1
ATOM 1413 N N . GLU A 1 199 ? -0.423 -22.186 -21.337 1.00 67.75 199 GLU A N 1
ATOM 1414 C CA . GLU A 1 199 ? 1.024 -22.408 -21.307 1.00 67.75 199 GLU A CA 1
ATOM 1415 C C . GLU A 1 199 ? 1.552 -22.065 -19.909 1.00 67.75 199 GLU A C 1
ATOM 1417 O O . GLU A 1 199 ? 2.183 -21.045 -19.660 1.00 67.75 199 GLU A O 1
ATOM 1422 N N . GLY A 1 200 ? 1.192 -22.919 -18.955 1.00 57.69 200 GLY A N 1
ATOM 1423 C CA . GLY A 1 200 ? 1.633 -22.879 -17.570 1.00 57.69 200 GLY A CA 1
ATOM 1424 C C . GLY A 1 200 ? 1.817 -24.318 -17.124 1.00 57.69 200 GLY A C 1
ATOM 1425 O O . GLY A 1 200 ? 0.884 -25.110 -17.216 1.00 57.69 200 GLY A O 1
ATOM 1426 N N . GLY A 1 201 ? 3.050 -24.661 -16.751 1.00 53.69 201 GLY A N 1
ATOM 1427 C CA . GLY A 1 201 ? 3.497 -26.025 -16.499 1.00 53.69 201 GLY A CA 1
ATOM 1428 C C . GLY A 1 201 ? 2.613 -26.819 -15.542 1.00 53.69 201 GLY A C 1
ATOM 1429 O O . GLY A 1 201 ? 1.832 -26.253 -14.778 1.00 53.69 201 GLY A O 1
ATOM 1430 N N . SER A 1 202 ? 2.785 -28.145 -15.625 1.00 54.41 202 SER A N 1
ATOM 1431 C CA . SER A 1 202 ? 2.319 -29.169 -14.684 1.00 54.41 202 SER A CA 1
ATOM 1432 C C . SER A 1 202 ? 1.821 -28.550 -13.386 1.00 54.41 202 SER A C 1
ATOM 1434 O O . SER A 1 202 ? 2.622 -27.951 -12.662 1.00 54.41 202 SER A O 1
ATOM 1436 N N . ALA A 1 203 ? 0.503 -28.623 -13.153 1.00 56.38 203 ALA A N 1
ATOM 1437 C CA . ALA A 1 203 ? -0.139 -28.028 -11.989 1.00 56.38 203 ALA A CA 1
ATOM 1438 C C . ALA A 1 203 ? 0.768 -28.248 -10.773 1.00 56.38 203 ALA A C 1
ATOM 1440 O O . ALA A 1 203 ? 1.065 -29.412 -10.489 1.00 56.38 203 ALA A O 1
ATOM 1441 N N . PRO A 1 204 ? 1.267 -27.185 -10.110 1.00 55.31 204 PRO A N 1
ATOM 1442 C CA . PRO A 1 204 ? 2.268 -27.354 -9.076 1.00 55.31 204 PRO A CA 1
ATOM 1443 C C . PRO A 1 204 ? 1.712 -28.359 -8.077 1.00 55.31 204 PRO A C 1
ATOM 1445 O O . PRO A 1 204 ? 0.617 -28.173 -7.531 1.00 55.31 204 PRO A O 1
ATOM 1448 N N . THR A 1 205 ? 2.422 -29.471 -7.901 1.00 53.50 205 THR A N 1
ATOM 1449 C CA . THR A 1 205 ? 2.178 -30.382 -6.792 1.00 53.50 205 THR A CA 1
ATOM 1450 C C . THR A 1 205 ? 2.524 -29.583 -5.546 1.00 53.50 205 THR A C 1
ATOM 1452 O O . THR A 1 205 ? 3.685 -29.472 -5.156 1.00 53.50 205 THR A O 1
ATOM 1455 N N . LEU A 1 206 ? 1.514 -28.905 -5.001 1.00 62.03 206 LEU A N 1
ATOM 1456 C CA . LEU A 1 206 ? 1.609 -28.120 -3.784 1.00 62.03 206 LEU A CA 1
ATOM 1457 C C . LEU A 1 206 ? 1.842 -29.104 -2.638 1.00 62.03 206 LEU A C 1
ATOM 1459 O O . LEU A 1 206 ? 0.896 -29.620 -2.046 1.00 62.03 206 LEU A O 1
ATOM 1463 N N . ASN A 1 207 ? 3.109 -29.389 -2.347 1.00 59.84 207 ASN A N 1
ATOM 1464 C CA . ASN A 1 207 ? 3.497 -30.091 -1.133 1.00 59.84 207 ASN A CA 1
ATOM 1465 C C . ASN A 1 207 ? 3.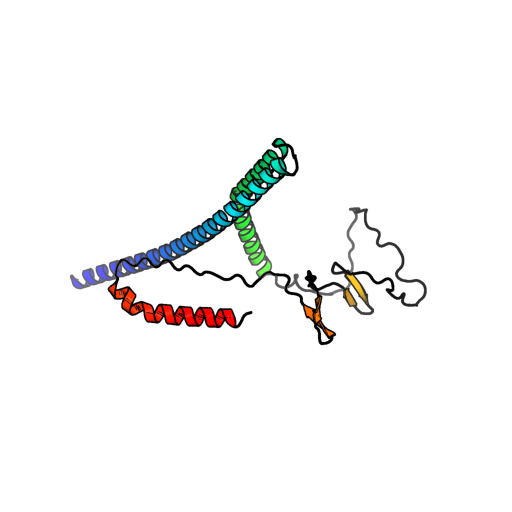304 -29.124 0.038 1.00 59.84 207 ASN A C 1
ATOM 1467 O O . ASN A 1 207 ? 4.164 -28.301 0.342 1.00 59.84 207 ASN A O 1
ATOM 1471 N N . VAL A 1 208 ? 2.123 -29.182 0.655 1.00 68.19 208 VAL A N 1
ATOM 1472 C CA . VAL A 1 208 ? 1.792 -28.384 1.838 1.00 68.19 208 VAL A CA 1
ATOM 1473 C C . VAL A 1 208 ? 2.362 -29.087 3.070 1.00 68.19 208 VAL A C 1
ATOM 1475 O O . VAL A 1 208 ? 1.723 -29.963 3.649 1.00 68.19 208 VAL A O 1
ATOM 1478 N N . THR A 1 209 ? 3.574 -28.705 3.469 1.00 74.81 209 THR A N 1
ATOM 1479 C CA . THR A 1 209 ? 4.183 -29.145 4.732 1.00 74.81 209 THR A CA 1
ATOM 1480 C C . THR A 1 209 ? 3.659 -28.272 5.872 1.00 74.81 209 THR A C 1
ATOM 1482 O O . THR A 1 209 ? 3.985 -27.088 5.949 1.00 74.81 209 THR A O 1
ATOM 1485 N N . ILE A 1 210 ? 2.825 -28.836 6.751 1.00 74.62 210 ILE A N 1
ATOM 1486 C CA . ILE A 1 210 ? 2.263 -28.125 7.911 1.00 74.62 210 ILE A CA 1
ATOM 1487 C C . ILE A 1 210 ? 3.048 -28.520 9.164 1.00 74.62 210 ILE A C 1
ATOM 1489 O O . ILE A 1 210 ? 2.895 -29.630 9.669 1.00 74.62 210 ILE A O 1
ATOM 1493 N N . ASN A 1 211 ? 3.854 -27.597 9.689 1.00 77.31 211 ASN A N 1
ATOM 1494 C CA . ASN A 1 211 ? 4.539 -27.772 10.969 1.00 77.31 211 ASN A CA 1
ATOM 1495 C C . ASN A 1 211 ? 3.624 -27.301 12.103 1.00 77.31 211 ASN A C 1
ATOM 1497 O O . ASN A 1 211 ? 3.412 -26.101 12.274 1.00 77.31 211 ASN A O 1
ATOM 1501 N N . VAL A 1 212 ? 3.079 -28.241 12.876 1.00 65.56 212 VAL A N 1
ATOM 1502 C CA . VAL A 1 212 ? 2.269 -27.932 14.060 1.00 65.56 212 VAL A CA 1
ATOM 1503 C C . VAL A 1 212 ? 3.133 -28.093 15.306 1.00 65.56 212 VAL A C 1
ATOM 1505 O O . VAL A 1 212 ? 3.557 -29.198 15.626 1.00 65.56 212 VAL A O 1
ATOM 1508 N N . SER A 1 213 ? 3.385 -26.989 16.011 1.00 70.00 213 SER A N 1
ATOM 1509 C CA . SER A 1 213 ? 4.024 -27.001 17.329 1.00 70.00 213 SER A CA 1
ATOM 1510 C C . SER A 1 213 ? 2.965 -26.702 18.384 1.00 70.00 213 SER A C 1
ATOM 1512 O O . SER A 1 213 ? 2.464 -25.581 18.466 1.00 70.00 213 SER A O 1
ATOM 1514 N N . THR A 1 214 ? 2.579 -27.716 19.157 1.00 68.06 214 THR A N 1
ATOM 1515 C CA . THR A 1 214 ? 1.660 -27.568 20.294 1.00 68.06 214 THR A CA 1
ATOM 1516 C C . THR A 1 214 ? 2.359 -27.990 21.587 1.00 68.06 214 THR A C 1
ATOM 1518 O O . THR A 1 214 ? 2.871 -29.109 21.630 1.00 68.06 214 THR A O 1
ATOM 1521 N N . PRO A 1 215 ? 2.334 -27.167 22.654 1.00 68.62 215 PRO A N 1
ATOM 1522 C CA . PRO A 1 215 ? 2.864 -27.550 23.968 1.00 68.62 215 PRO A CA 1
ATOM 1523 C C . PRO A 1 215 ? 2.037 -28.638 24.676 1.00 68.62 215 PRO A C 1
ATOM 1525 O O . PRO A 1 215 ? 2.552 -29.307 25.565 1.00 68.62 215 PRO A O 1
ATOM 1528 N N . ASP A 1 216 ? 0.767 -28.820 24.289 1.00 71.00 216 ASP A N 1
ATOM 1529 C CA . ASP A 1 216 ? -0.149 -29.812 24.864 1.00 71.00 216 ASP A CA 1
ATOM 1530 C C . ASP A 1 216 ? -0.598 -30.854 23.822 1.00 71.00 216 ASP A C 1
ATOM 1532 O O . ASP A 1 216 ? -1.306 -30.561 22.855 1.00 71.00 216 ASP A O 1
ATOM 1536 N N . VAL A 1 217 ? -0.199 -32.104 24.056 1.00 70.75 217 VAL A N 1
ATOM 1537 C CA . VAL A 1 217 ? -0.522 -33.276 23.228 1.00 70.75 217 VAL A CA 1
ATOM 1538 C C . VAL A 1 217 ? -1.971 -33.754 23.381 1.00 70.75 217 VAL A C 1
ATOM 1540 O O . VAL A 1 217 ? -2.480 -34.422 22.478 1.00 70.75 217 VAL A O 1
ATOM 1543 N N . GLN A 1 218 ? -2.667 -33.423 24.476 1.00 70.81 218 GLN A N 1
ATOM 1544 C CA . GLN A 1 218 ? -4.057 -33.852 24.687 1.00 70.81 218 GLN A CA 1
ATOM 1545 C C . GLN A 1 218 ? -5.050 -32.954 23.938 1.00 70.81 218 GLN A C 1
ATOM 1547 O O . GLN A 1 218 ? -5.955 -33.463 23.269 1.00 70.81 218 GLN A O 1
ATOM 1552 N N . GLY A 1 219 ? -4.842 -31.633 23.951 1.00 68.62 219 GLY A N 1
ATOM 1553 C CA . GLY A 1 219 ? -5.596 -30.691 23.121 1.00 68.62 219 GLY A CA 1
ATOM 1554 C C . GLY A 1 219 ? -5.456 -30.966 21.618 1.00 68.62 219 GLY A C 1
ATOM 1555 O O . GLY A 1 219 ? -6.438 -30.864 20.878 1.00 68.62 219 GLY A O 1
ATOM 1556 N N . PHE A 1 220 ? -4.274 -31.411 21.173 1.00 73.56 220 PHE A N 1
ATOM 1557 C CA . PHE A 1 220 ? -4.024 -31.782 19.776 1.00 73.56 220 PHE A CA 1
ATOM 1558 C C . PHE A 1 220 ? -4.850 -32.997 19.323 1.00 73.56 220 PHE A C 1
ATOM 1560 O O . PHE A 1 220 ? -5.440 -32.974 18.245 1.00 73.56 220 PHE A O 1
ATOM 1567 N N . ARG A 1 221 ? -4.983 -34.037 20.159 1.00 74.62 221 ARG A N 1
ATOM 1568 C CA . ARG A 1 221 ? -5.808 -35.221 19.833 1.00 74.62 221 ARG A CA 1
ATOM 1569 C C . ARG A 1 221 ? -7.285 -34.870 19.639 1.00 74.62 221 ARG A C 1
ATOM 1571 O O . ARG A 1 221 ? -7.952 -35.464 18.797 1.00 74.62 221 ARG A O 1
ATOM 1578 N N . ARG A 1 222 ? -7.793 -33.883 20.385 1.00 71.00 222 ARG A N 1
ATOM 1579 C CA . ARG A 1 222 ? -9.179 -33.403 20.269 1.00 71.00 222 ARG A CA 1
ATOM 1580 C C . ARG A 1 222 ? -9.402 -32.533 19.025 1.00 71.00 222 ARG A C 1
ATOM 1582 O O . ARG A 1 222 ? -10.490 -32.577 18.455 1.00 71.00 222 ARG A O 1
ATOM 1589 N N . SER A 1 223 ? -8.398 -31.768 18.592 1.00 76.06 223 SER A N 1
ATOM 1590 C CA . SER A 1 223 ? -8.487 -30.874 17.426 1.00 76.06 223 SER A CA 1
ATOM 1591 C C . SER A 1 223 ? -8.046 -31.519 16.105 1.00 76.06 223 SER A C 1
ATOM 1593 O O . SER A 1 223 ? -8.397 -31.008 15.040 1.00 76.06 223 SER A O 1
ATOM 1595 N N . GLN A 1 224 ? -7.364 -32.670 16.137 1.00 75.06 224 GLN A N 1
ATOM 1596 C CA . GLN A 1 224 ? -6.900 -33.387 14.943 1.00 75.06 224 GLN A CA 1
ATOM 1597 C C . GLN A 1 224 ? -8.038 -33.684 13.952 1.00 75.06 224 GLN A C 1
ATOM 1599 O O . GLN A 1 224 ? -7.885 -33.465 12.750 1.00 75.06 224 GLN A O 1
ATOM 1604 N N . SER A 1 225 ? -9.201 -34.127 14.440 1.00 80.38 225 SER A N 1
ATOM 1605 C CA . SER A 1 225 ? -10.367 -34.420 13.593 1.00 80.38 225 SER A CA 1
ATOM 1606 C C . SER A 1 225 ? -10.959 -33.160 12.952 1.00 80.38 225 SER A C 1
ATOM 1608 O O . SER A 1 225 ? -11.408 -33.192 11.805 1.00 80.38 225 SER A O 1
ATOM 1610 N N . GLN A 1 226 ? -10.905 -32.027 13.656 1.00 80.06 226 GLN A N 1
ATOM 1611 C CA . GLN A 1 226 ? -11.414 -30.742 13.176 1.00 80.06 226 GLN A CA 1
ATOM 1612 C C . GLN A 1 226 ? -10.494 -30.136 12.110 1.00 80.06 226 GLN A C 1
ATOM 1614 O O . GLN A 1 226 ? -10.976 -29.684 11.068 1.00 80.06 226 GLN A O 1
ATOM 1619 N N . ILE A 1 227 ? -9.176 -30.194 12.328 1.00 79.50 227 ILE A N 1
ATOM 1620 C CA . ILE A 1 227 ? -8.159 -29.721 11.379 1.00 79.50 227 ILE A CA 1
ATOM 1621 C C . ILE A 1 227 ? -8.186 -30.577 10.107 1.00 79.50 227 ILE A C 1
ATOM 1623 O O . ILE A 1 227 ? -8.217 -30.029 9.004 1.00 79.50 227 ILE A O 1
ATOM 1627 N N . ALA A 1 228 ? -8.272 -31.905 10.237 1.00 79.94 228 ALA A N 1
ATOM 1628 C CA . ALA A 1 228 ? -8.392 -32.812 9.096 1.00 79.94 228 ALA A CA 1
ATOM 1629 C C . ALA A 1 228 ? -9.657 -32.526 8.266 1.00 79.94 228 ALA A C 1
ATOM 1631 O O . ALA A 1 228 ? -9.595 -32.430 7.038 1.00 79.94 228 ALA A O 1
ATOM 1632 N N . ALA A 1 229 ? -10.797 -32.297 8.927 1.00 83.44 229 ALA A N 1
ATOM 1633 C CA . ALA A 1 229 ? -12.042 -31.946 8.250 1.00 83.44 229 ALA A CA 1
ATOM 1634 C C . ALA A 1 229 ? -11.964 -30.578 7.544 1.00 83.44 229 ALA A C 1
ATOM 1636 O O . ALA A 1 229 ? -12.489 -30.408 6.441 1.00 83.44 229 ALA A O 1
ATOM 1637 N N . GLN A 1 230 ? -11.298 -29.589 8.147 1.00 84.56 230 GLN A N 1
ATOM 1638 C CA . GLN A 1 230 ? -11.091 -28.275 7.536 1.00 84.56 230 GLN A CA 1
ATOM 1639 C C . GLN A 1 230 ? -10.137 -28.339 6.338 1.00 84.56 230 GLN A C 1
ATOM 1641 O O . GLN A 1 230 ? -10.403 -27.699 5.317 1.00 84.56 230 GLN A O 1
ATOM 1646 N N . MET A 1 231 ? -9.078 -29.145 6.428 1.00 81.69 231 MET A N 1
ATOM 1647 C CA . MET A 1 231 ? -8.122 -29.364 5.344 1.00 81.69 231 MET A CA 1
ATOM 1648 C C . MET A 1 231 ? -8.782 -30.075 4.157 1.00 81.69 231 MET A C 1
ATOM 1650 O O . MET A 1 231 ? -8.647 -29.614 3.025 1.00 81.69 231 MET A O 1
ATOM 1654 N N . GLY A 1 232 ? -9.603 -31.102 4.405 1.00 83.38 232 GLY A N 1
ATOM 1655 C CA . GLY A 1 232 ? -10.403 -31.755 3.363 1.00 83.38 232 GLY A CA 1
ATOM 1656 C C . GLY A 1 232 ? -11.340 -30.779 2.639 1.00 83.38 232 GLY A C 1
ATOM 1657 O O . GLY A 1 232 ? -11.388 -30.754 1.409 1.00 83.38 232 GLY A O 1
ATOM 1658 N N . ARG A 1 233 ? -12.013 -29.885 3.381 1.00 86.06 233 ARG A N 1
ATOM 1659 C CA . ARG A 1 233 ? -12.852 -28.817 2.796 1.00 86.06 233 ARG A CA 1
ATOM 1660 C C . ARG A 1 233 ? -12.050 -27.770 2.015 1.00 86.06 233 ARG A C 1
ATOM 1662 O O . ARG A 1 233 ? -12.578 -27.178 1.074 1.00 86.06 233 ARG A O 1
ATOM 1669 N N . ALA A 1 234 ? -10.807 -27.487 2.401 1.00 81.06 234 ALA A N 1
ATOM 1670 C CA . ALA A 1 234 ? -9.938 -26.555 1.682 1.00 81.06 234 ALA A CA 1
ATOM 1671 C C . ALA A 1 234 ? -9.437 -27.159 0.360 1.00 81.06 234 ALA A C 1
ATOM 1673 O O . ALA A 1 234 ? -9.544 -26.516 -0.684 1.00 81.06 234 ALA A O 1
ATOM 1674 N N . LEU A 1 235 ? -9.002 -28.421 0.382 1.00 81.19 235 LEU A N 1
ATOM 1675 C CA . LEU A 1 235 ? -8.550 -29.151 -0.805 1.00 81.19 235 LEU A CA 1
ATOM 1676 C C . LEU A 1 235 ? -9.690 -29.364 -1.815 1.00 81.19 235 LEU A C 1
ATOM 1678 O O . LEU A 1 235 ? -9.516 -29.098 -3.003 1.00 81.19 235 LEU A O 1
ATOM 1682 N N . ALA A 1 236 ? -10.891 -29.723 -1.348 1.00 81.56 236 ALA A N 1
ATOM 1683 C CA . ALA A 1 236 ? -12.075 -29.873 -2.202 1.00 81.56 236 ALA A CA 1
ATOM 1684 C C . ALA A 1 236 ? -12.577 -28.546 -2.814 1.00 81.56 236 ALA A C 1
ATOM 1686 O O . ALA A 1 236 ? -13.289 -28.545 -3.819 1.00 81.56 236 ALA A O 1
ATOM 1687 N N . ARG A 1 237 ? -12.242 -27.392 -2.218 1.00 80.44 237 ARG A N 1
ATOM 1688 C CA . ARG A 1 237 ? -12.480 -26.075 -2.837 1.00 80.44 237 ARG A CA 1
ATOM 1689 C C . ARG A 1 237 ? -11.419 -25.752 -3.887 1.00 80.44 237 ARG A C 1
ATOM 1691 O O . ARG A 1 237 ? -11.779 -25.295 -4.963 1.00 80.44 237 ARG A O 1
ATOM 1698 N N . GLY A 1 238 ? -10.149 -26.052 -3.613 1.00 73.69 238 GLY A N 1
ATOM 1699 C CA . GLY A 1 238 ? -9.055 -25.850 -4.569 1.00 73.69 238 GLY A CA 1
ATOM 1700 C C . GLY A 1 238 ? -9.192 -26.694 -5.839 1.00 73.69 238 GLY A C 1
ATOM 1701 O O . GLY A 1 238 ? -8.927 -26.200 -6.928 1.00 73.69 238 GLY A O 1
ATOM 1702 N N . GLY A 1 239 ? -9.676 -27.935 -5.721 1.00 73.38 239 GLY A N 1
ATOM 1703 C CA . GLY A 1 239 ? -9.905 -28.820 -6.870 1.00 73.38 239 GLY A CA 1
ATOM 1704 C C . GLY A 1 239 ? -11.074 -28.421 -7.777 1.00 73.38 239 GLY A C 1
ATOM 1705 O O . GLY A 1 239 ? -11.131 -28.890 -8.905 1.00 73.38 239 GLY A O 1
ATOM 1706 N N . ARG A 1 240 ? -11.992 -27.560 -7.311 1.00 65.00 240 ARG A N 1
ATOM 1707 C CA . ARG A 1 240 ? -13.128 -27.062 -8.111 1.00 65.00 240 ARG A CA 1
ATOM 1708 C C . ARG A 1 240 ? -12.811 -25.799 -8.918 1.00 65.00 240 ARG A C 1
ATOM 1710 O O . ARG A 1 240 ? -13.586 -25.457 -9.798 1.00 65.00 240 ARG A O 1
ATOM 1717 N N . ASN A 1 241 ? -11.695 -25.132 -8.620 1.00 56.91 241 ASN A N 1
ATOM 1718 C CA . ASN A 1 241 ? -11.247 -23.907 -9.292 1.00 56.91 241 ASN A CA 1
ATOM 1719 C C . ASN A 1 241 ? -10.059 -24.159 -10.245 1.00 56.91 241 ASN A C 1
ATOM 1721 O O . ASN A 1 241 ? -9.253 -23.255 -10.465 1.00 56.91 241 ASN A O 1
ATOM 1725 N N . ARG A 1 242 ? -9.916 -25.386 -10.759 1.00 51.69 242 ARG A N 1
ATOM 1726 C CA . ARG A 1 242 ? -8.962 -25.730 -11.821 1.00 51.69 242 ARG A CA 1
ATOM 1727 C C . ARG A 1 242 ? -9.682 -25.935 -13.139 1.00 51.69 242 ARG A C 1
ATOM 1729 O O . ARG A 1 242 ? -10.802 -26.487 -13.092 1.00 51.69 242 ARG A O 1
#

Sequence (242 aa):
MSDIERLEDEIDALEASFGGAAGMAAGFNREMERIRAGLDASSAGARRFEGTMGRGVRRAIDGVVLDGVKLSDALHSVAQSMIDASWRAAVKPVADQVGGFISRSVGAVFGGVGAFASGGAFAQGRVQPFANGGVISGGVAREGAFTRGRVMPFATGGIVTQPTTFPMRGGTGLMGEAGPEAIMPLTRTPDGKLGVRAEGGSAPTLNVTINVSTPDVQGFRRSQSQIAAQMGRALARGGRNR

Secondary structure (DSSP, 8-state):
--HHHHHHHHHHHHHHHHHHHHHHHHHHHHHHHHHHHHHHHHHHHHHHHHHHHHHHHHHHHHHHHHS---HHHHHHHHHHHHHHHHHHHHHHHHHHHHHHHHHHHHHHHHTT-TTSSS-----S------------------S-S-SSS-PPP--S-----S-EEEEETTEEEEE--SSPPP-PPEEE-TTS-EEE-----S------------S-HHHHHHHHHHHHHHHHHHHHHHTT--

Foldseek 3Di:
DDPVVVVVVVVVVVVVVVVVVVVVVVVVVVVVVVVVVVVVVVVVVVVVVVVVLVVLLVVLVCCVPPVVDDNVVSVVSSVVVVVVVVCCVVCVVVVVVVVVVVVVVCCVVVVVVPPPPDDPPDDDDDDDDDDDDDDDPDDDPDDDCDDDDDHDPPPDDDAADDFDWDDDDPDIDTDHDPDDDDDFDWDQDPVRDIDGDPPDDDDPPPPDDDDDDDPDPVVCVVCVVVVVVVVVVVVVVVVVVD